Protein AF-A0A146LVW8-F1 (afdb_monomer_lite)

Sequence (208 aa):
MKGYNSLLGSHYDHYYLSYQAYNPTAPAKSVWKIPSTQTCTNLGLGVGDVATFNPMKEFVHNYDHHINQAWDNFVKKHKREYNEQSEHALRKYIFKQNHRFIHSHNRADHGYKLALNHLADRTDGELKALRGRKITKGSNGGSPFPYKEEEIQTATQTLPIDFDWRLYGAVNPVKDQSICGSCWSFGTTGTIEGAYFVKTGKLISLSE

InterPro domains:
  IPR000169 Cysteine peptidase, cysteine active site [PS00139] (177-188)
  IPR000668 Peptidase C1A, papain C-terminal [PF00112] (159-208)
  IPR013128 Peptidase C1A [PTHR12411] (63-208)
  IPR013201 Cathepsin propeptide inhibitor domain (I29) [PF08246] (71-127)
  IPR013201 Cathepsin propeptide inhibitor domain (I29) [SM00848] (71-127)
  IPR038765 Papain-like cysteine peptidase superfamily [SSF54001] (65-208)

Radius of gyration: 25.8 Å; chains: 1; bounding box: 73×41×63 Å

Structure (mmCIF, N/CA/C/O backbone):
data_AF-A0A146LVW8-F1
#
_entry.id   AF-A0A146LVW8-F1
#
loop_
_atom_site.group_PDB
_atom_site.id
_atom_site.type_symbol
_atom_site.label_atom_id
_atom_site.label_alt_id
_atom_site.label_comp_id
_atom_site.label_asym_id
_atom_site.label_entity_id
_atom_site.label_seq_id
_atom_site.pdbx_PDB_ins_code
_atom_site.Cartn_x
_atom_site.Cartn_y
_atom_site.Cartn_z
_atom_site.occupancy
_atom_site.B_iso_or_equiv
_atom_site.auth_seq_id
_atom_site.auth_comp_id
_atom_site.auth_asym_id
_atom_site.auth_atom_id
_atom_site.pdbx_PDB_model_num
ATOM 1 N N . MET A 1 1 ? -10.526 14.933 21.731 1.00 44.12 1 MET A N 1
ATOM 2 C CA . MET A 1 1 ? -10.665 13.780 20.808 1.00 44.12 1 MET A CA 1
ATOM 3 C C . MET A 1 1 ? -9.968 14.120 19.498 1.00 44.12 1 MET A C 1
ATOM 5 O O . MET A 1 1 ? -10.189 15.215 19.000 1.00 44.12 1 MET A O 1
ATOM 9 N N . LYS A 1 2 ? -9.133 13.224 18.950 1.00 39.75 2 LYS A N 1
ATOM 10 C CA . LYS A 1 2 ? -8.650 13.345 17.564 1.00 39.75 2 LYS A CA 1
ATOM 11 C C . LYS A 1 2 ? -9.668 12.650 16.667 1.00 39.75 2 LYS A C 1
ATOM 13 O O . LYS A 1 2 ? -9.849 11.441 16.788 1.00 39.75 2 LYS A O 1
ATOM 18 N N . GLY A 1 3 ? -10.379 13.414 15.851 1.00 49.34 3 GLY A N 1
ATOM 19 C CA . GLY A 1 3 ? -11.424 12.904 14.969 1.00 49.34 3 GLY A CA 1
ATOM 20 C C . GLY A 1 3 ? -11.370 13.641 13.643 1.00 49.34 3 GLY A C 1
ATOM 21 O O . GLY A 1 3 ? -11.031 14.817 13.606 1.00 49.34 3 GLY A O 1
ATOM 22 N N . TYR A 1 4 ? -11.658 12.937 12.555 1.00 46.12 4 TYR A N 1
ATOM 23 C CA . TYR A 1 4 ? -11.727 13.554 11.237 1.00 46.12 4 TYR A CA 1
ATOM 24 C C . TYR A 1 4 ? -13.092 14.227 11.073 1.00 46.12 4 TYR A C 1
ATOM 26 O O . TYR A 1 4 ? -14.128 13.577 11.245 1.00 46.12 4 TYR A O 1
ATOM 34 N N . ASN A 1 5 ? -13.092 15.522 10.766 1.00 45.47 5 ASN A N 1
ATOM 35 C CA . ASN A 1 5 ? -14.304 16.305 10.579 1.00 45.47 5 ASN A CA 1
ATOM 36 C C . ASN A 1 5 ? -14.964 15.963 9.241 1.00 45.47 5 ASN A C 1
ATOM 38 O O . ASN A 1 5 ? -14.566 16.459 8.189 1.00 45.47 5 ASN A O 1
ATOM 42 N N . SER A 1 6 ? -15.984 15.109 9.263 1.00 45.00 6 SER A N 1
ATOM 43 C CA . SER A 1 6 ? -16.690 14.720 8.040 1.00 45.00 6 SER A CA 1
ATOM 44 C C . SER A 1 6 ? -17.737 15.732 7.566 1.00 45.00 6 SER A C 1
ATOM 46 O O . SER A 1 6 ? -18.359 15.478 6.542 1.00 45.00 6 SER A O 1
ATOM 48 N N . LEU A 1 7 ? -17.976 16.829 8.300 1.00 40.47 7 LEU A N 1
ATOM 49 C CA . LEU A 1 7 ? -18.971 17.845 7.931 1.00 40.47 7 LEU A CA 1
ATOM 50 C C . LEU A 1 7 ? -18.359 18.983 7.098 1.00 40.47 7 LEU A C 1
ATOM 52 O O . LEU A 1 7 ? -19.037 19.539 6.243 1.00 40.47 7 LEU A O 1
ATOM 56 N N . LEU A 1 8 ? -17.089 19.326 7.349 1.00 41.88 8 LEU A N 1
ATOM 57 C CA . LEU A 1 8 ? -16.407 20.471 6.723 1.00 41.88 8 LEU A CA 1
ATOM 58 C C . LEU A 1 8 ? -15.254 20.083 5.783 1.00 41.88 8 LEU A C 1
ATOM 60 O O . LEU A 1 8 ? -14.661 20.954 5.158 1.00 41.88 8 LEU A O 1
ATOM 64 N N . GLY A 1 9 ? -14.946 18.790 5.650 1.00 42.38 9 GLY A N 1
ATOM 65 C CA . GLY A 1 9 ? -14.116 18.279 4.557 1.00 42.38 9 GLY A CA 1
ATOM 66 C C . GLY A 1 9 ? -12.640 18.694 4.543 1.00 42.38 9 GLY A C 1
ATOM 67 O O . GLY A 1 9 ? -11.978 18.438 3.541 1.00 42.38 9 GLY A O 1
ATOM 68 N N . SER A 1 10 ? -12.068 19.278 5.604 1.00 37.59 10 SER A N 1
ATOM 69 C CA . SER A 1 10 ? -10.610 19.428 5.667 1.00 37.59 10 SER A CA 1
ATOM 70 C C . SER A 1 10 ? -10.034 19.393 7.092 1.00 37.59 10 SER A C 1
ATOM 72 O O . SER A 1 10 ? -10.472 20.107 7.984 1.00 37.59 10 SER A O 1
ATOM 74 N N . HIS A 1 11 ? -9.001 18.549 7.241 1.00 41.56 11 HIS A N 1
ATOM 75 C CA . HIS A 1 11 ? -8.048 18.396 8.357 1.00 41.56 11 HIS A CA 1
ATOM 76 C C . HIS A 1 11 ? -8.401 17.494 9.563 1.00 41.56 11 HIS A C 1
ATOM 78 O O . HIS A 1 11 ? -9.549 17.207 9.901 1.00 41.56 11 HIS A O 1
ATOM 84 N N . TYR A 1 12 ? -7.325 16.973 10.183 1.00 46.09 12 TYR A N 1
ATOM 85 C CA . TYR A 1 12 ? -7.359 16.301 11.482 1.00 46.09 12 TYR A CA 1
ATOM 86 C C . TYR A 1 12 ? -7.600 17.355 12.561 1.00 46.09 12 TYR A C 1
ATOM 88 O O . TYR A 1 12 ? -6.660 18.002 13.024 1.00 46.09 12 TYR A O 1
ATOM 96 N N . ASP A 1 13 ? -8.850 17.496 12.979 1.00 49.91 13 ASP A N 1
ATOM 97 C CA . ASP A 1 13 ? -9.210 18.427 14.035 1.00 49.91 13 ASP A CA 1
ATOM 98 C C . ASP A 1 13 ? -8.904 17.814 15.408 1.00 49.91 13 ASP A C 1
ATOM 100 O O . ASP A 1 13 ? -9.262 16.671 15.735 1.00 49.91 13 ASP A O 1
ATOM 104 N N . HIS A 1 14 ? -8.209 18.586 16.242 1.00 46.12 14 HIS A N 1
ATOM 105 C CA . HIS A 1 14 ? -8.055 18.267 17.652 1.00 46.12 14 HIS A CA 1
ATOM 106 C C . HIS A 1 14 ? -9.191 18.940 18.421 1.00 46.12 14 HIS A C 1
ATOM 108 O O . HIS A 1 14 ? -9.136 20.126 18.733 1.00 46.12 14 HIS A O 1
ATOM 114 N N . TYR A 1 15 ? -10.236 18.177 18.739 1.00 53.12 15 TYR A N 1
ATOM 115 C CA . TYR A 1 15 ? -11.353 18.705 19.513 1.00 53.12 15 TYR A CA 1
ATOM 116 C C . TYR A 1 15 ? -11.017 18.718 20.999 1.00 53.12 15 TYR A C 1
ATOM 118 O O . TYR A 1 15 ? -10.846 17.656 21.615 1.00 53.12 15 TYR A O 1
ATOM 126 N N . TYR A 1 16 ? -11.000 19.913 21.577 1.00 59.75 16 TYR A N 1
ATOM 127 C CA . TYR A 1 16 ? -11.088 20.124 23.015 1.00 59.75 16 TYR A CA 1
ATOM 128 C C . TYR A 1 16 ? -12.541 20.467 23.344 1.00 59.75 16 TYR A C 1
ATOM 130 O O . TYR A 1 16 ? -12.990 21.589 23.140 1.00 59.75 16 TYR A O 1
ATOM 138 N N . LEU A 1 17 ? -13.297 19.472 23.809 1.00 58.09 17 LEU A N 1
ATOM 139 C CA . LEU A 1 17 ? -14.640 19.695 24.338 1.00 58.09 17 LEU A CA 1
ATOM 140 C C . LEU A 1 17 ? -14.493 20.119 25.797 1.00 58.09 17 LEU A C 1
ATOM 142 O O . LEU A 1 17 ? -14.304 19.281 26.676 1.00 58.09 17 LEU A O 1
ATOM 146 N N . SER A 1 18 ? -14.524 21.428 26.027 1.00 58.72 18 SER A N 1
ATOM 147 C CA . SER A 1 18 ? -14.618 21.996 27.367 1.00 58.72 18 SER A CA 1
ATOM 148 C C . SER A 1 18 ? -16.081 22.305 27.655 1.00 58.72 18 SER A C 1
ATOM 150 O O . SER A 1 18 ? -16.666 23.205 27.050 1.00 58.72 18 SER A O 1
ATOM 152 N N . TYR A 1 19 ? -16.694 21.529 28.544 1.00 72.06 19 TYR A N 1
ATOM 153 C CA . TYR A 1 19 ? -18.050 21.800 29.008 1.00 72.06 19 TYR A CA 1
ATOM 154 C C . TYR A 1 19 ? -17.978 22.889 30.076 1.00 72.06 19 TYR A C 1
ATOM 156 O O . TYR A 1 19 ? -17.547 22.636 31.196 1.00 72.06 19 TYR A O 1
ATOM 164 N N . GLN A 1 20 ? -18.372 24.110 29.716 1.00 74.88 20 GLN A N 1
ATOM 165 C CA . GLN A 1 20 ? -18.344 25.250 30.638 1.00 74.88 20 GLN A CA 1
ATOM 166 C C . GLN A 1 20 ? -19.462 25.183 31.687 1.00 74.88 20 GLN A C 1
ATOM 168 O O . GLN A 1 20 ? -19.274 25.620 32.817 1.00 74.88 20 GLN A O 1
ATOM 173 N N . ALA A 1 21 ? -20.617 24.627 31.322 1.00 75.62 21 ALA A N 1
ATOM 174 C CA . ALA A 1 21 ? -21.750 24.435 32.214 1.00 75.62 21 ALA A CA 1
ATOM 175 C C . ALA A 1 21 ? -22.650 23.308 31.696 1.00 75.62 21 ALA A C 1
ATOM 177 O O . ALA A 1 21 ? -22.748 23.071 30.491 1.00 75.62 21 ALA A O 1
ATOM 178 N N . TYR A 1 22 ? -23.324 22.627 32.616 1.00 78.62 22 TYR A N 1
ATOM 179 C CA . TYR A 1 22 ? -24.326 21.608 32.328 1.00 78.62 22 TYR A CA 1
ATOM 180 C C . TYR A 1 22 ?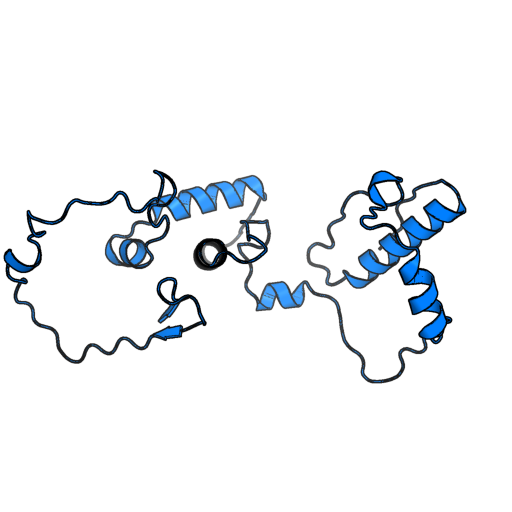 -25.654 22.035 32.951 1.00 78.62 22 TYR A C 1
ATOM 182 O O . TYR A 1 22 ? -25.688 22.448 34.110 1.00 78.62 22 TYR A O 1
ATOM 190 N N . ASN A 1 23 ? -26.744 21.929 32.188 1.00 81.75 23 ASN A N 1
ATOM 191 C CA . ASN A 1 23 ? -28.094 22.150 32.691 1.00 81.75 23 ASN A CA 1
ATOM 192 C C . ASN A 1 23 ? -28.862 20.816 32.651 1.00 81.75 23 ASN A C 1
ATOM 194 O O . ASN A 1 23 ? -29.063 20.282 31.561 1.00 81.75 23 ASN A O 1
ATOM 198 N N . PRO A 1 24 ? -29.312 20.281 33.801 1.00 82.62 24 PRO A N 1
ATOM 199 C CA . PRO A 1 24 ? -30.075 19.034 33.857 1.00 82.62 24 PRO A CA 1
ATOM 200 C C . PRO A 1 24 ? -31.513 19.168 33.336 1.00 82.62 24 PRO A C 1
ATOM 202 O O . PRO A 1 24 ? -32.224 18.169 33.236 1.00 82.62 24 PRO A O 1
ATOM 205 N N . THR A 1 25 ? -31.973 20.384 33.035 1.00 89.69 25 THR A N 1
ATOM 206 C CA . THR A 1 25 ? -33.344 20.622 32.580 1.00 89.69 25 THR A CA 1
ATOM 207 C C . THR A 1 25 ? -33.540 20.040 31.186 1.00 89.69 25 THR A C 1
ATOM 209 O O . THR A 1 25 ? -32.845 20.411 30.239 1.00 89.69 25 THR A O 1
ATOM 212 N N . ALA A 1 26 ? -34.517 19.143 31.053 1.00 82.81 26 ALA A N 1
ATOM 213 C CA . ALA A 1 26 ? -34.873 18.567 29.766 1.00 82.81 26 ALA A CA 1
ATOM 214 C C . ALA A 1 26 ? -35.265 19.683 28.770 1.00 82.81 26 ALA A C 1
ATOM 216 O O . ALA A 1 26 ? -36.065 20.555 29.127 1.00 82.81 26 ALA A O 1
ATOM 217 N N . PRO A 1 27 ? -34.751 19.669 27.525 1.00 84.31 27 PRO A N 1
ATOM 218 C CA . PRO A 1 27 ? -35.142 20.641 26.512 1.00 84.31 27 PRO A CA 1
ATOM 219 C C . PRO A 1 27 ? -36.658 20.639 26.299 1.00 84.31 27 PRO A C 1
ATOM 221 O O . PRO A 1 27 ? -37.303 19.587 26.337 1.00 84.31 27 PRO A O 1
ATOM 224 N N . ALA A 1 28 ? -37.232 21.813 26.034 1.00 87.19 28 ALA A N 1
ATOM 225 C CA . ALA A 1 28 ? -38.657 21.929 25.750 1.00 87.19 28 ALA A CA 1
ATOM 226 C C . ALA A 1 28 ? -39.049 21.038 24.558 1.00 87.19 28 ALA A C 1
ATOM 228 O O . ALA A 1 28 ? -38.356 20.993 23.542 1.00 87.19 28 ALA A O 1
ATOM 229 N N . LYS A 1 29 ? -40.204 20.361 24.645 1.00 85.81 29 LYS A N 1
ATOM 230 C CA . LYS A 1 29 ? -40.692 19.444 23.593 1.00 85.81 29 LYS A CA 1
ATOM 231 C C . LYS A 1 29 ? -40.819 20.106 22.212 1.00 85.81 29 LYS A C 1
ATOM 233 O O . LYS A 1 29 ? -40.800 19.411 21.204 1.00 85.81 29 LYS A O 1
ATOM 238 N N . SER A 1 30 ? -40.959 21.431 22.161 1.00 84.00 30 SER A N 1
ATOM 239 C CA . SER A 1 30 ? -41.005 22.222 20.927 1.00 84.00 30 SER A CA 1
ATOM 240 C C . SER A 1 30 ? -39.697 22.209 20.137 1.00 84.00 30 SER A C 1
ATOM 242 O O . SER A 1 30 ? -39.760 22.304 18.918 1.00 84.00 30 SER A O 1
ATOM 244 N N . VAL A 1 31 ? -38.543 22.040 20.791 1.00 82.19 31 VAL A N 1
ATOM 245 C CA . VAL A 1 31 ? -37.222 21.965 20.134 1.00 82.19 31 VAL A CA 1
ATOM 246 C C . VAL A 1 31 ? -37.150 20.787 19.161 1.00 82.19 31 VAL A C 1
ATOM 248 O O . VAL A 1 31 ? -36.479 20.857 18.139 1.00 82.19 31 VAL A O 1
ATOM 251 N N . TRP A 1 32 ? -37.888 19.716 19.456 1.00 77.31 32 TRP A N 1
ATOM 252 C CA . TRP A 1 32 ? -37.924 18.495 18.654 1.00 77.31 32 TRP A CA 1
ATOM 253 C C . TRP A 1 32 ? -39.049 18.483 17.609 1.00 77.31 32 TRP A C 1
ATOM 255 O O . TRP A 1 32 ? -39.216 17.489 16.905 1.00 77.31 32 TRP A O 1
ATOM 265 N N . LYS A 1 33 ? -39.856 19.551 17.509 1.00 81.44 33 LYS A N 1
ATOM 266 C CA . LYS A 1 33 ? -40.933 19.635 16.515 1.00 81.44 33 LYS A CA 1
ATOM 267 C C . LYS A 1 33 ? -40.357 20.041 15.163 1.00 81.44 33 LYS A C 1
ATOM 269 O O . LYS A 1 33 ? -39.895 21.163 14.989 1.00 81.44 33 LYS A O 1
ATOM 274 N N . ILE A 1 34 ? -40.445 19.133 14.199 1.00 72.94 34 ILE A N 1
ATOM 275 C CA . ILE A 1 34 ? -40.110 19.418 12.803 1.00 72.94 34 ILE A CA 1
ATOM 276 C C . ILE A 1 34 ? -41.219 20.320 12.220 1.00 72.94 34 ILE A C 1
ATOM 278 O O . ILE A 1 34 ? -42.399 20.007 12.411 1.00 72.94 34 ILE A O 1
ATOM 282 N N . PRO A 1 35 ? -40.892 21.440 11.545 1.00 79.50 35 PRO A N 1
ATOM 283 C CA . PRO A 1 35 ? -41.891 22.313 10.932 1.00 79.50 35 PRO A CA 1
ATOM 284 C C . PRO A 1 35 ? -42.722 21.563 9.883 1.00 79.50 35 PRO A C 1
ATOM 286 O O . PRO A 1 35 ? -42.174 20.973 8.956 1.00 79.50 35 PRO A O 1
ATOM 289 N N . SER A 1 36 ? -44.050 21.619 9.994 1.00 72.19 36 SER A N 1
ATOM 290 C CA . SER A 1 36 ? -44.987 20.905 9.110 1.00 72.19 36 SER A CA 1
ATOM 291 C C . SER A 1 36 ? -45.014 21.415 7.664 1.00 72.19 36 SER A C 1
ATOM 293 O O . SER A 1 36 ? -45.600 20.772 6.799 1.00 72.19 36 SER A O 1
ATOM 295 N N . THR A 1 37 ? -44.394 22.564 7.392 1.00 77.12 37 THR A N 1
ATOM 296 C CA . THR A 1 37 ? -44.292 23.178 6.060 1.00 77.12 37 THR A CA 1
ATOM 297 C C . THR A 1 37 ? -43.048 22.747 5.285 1.00 77.12 37 THR A C 1
ATOM 299 O O . THR A 1 37 ? -42.888 23.138 4.131 1.00 77.12 37 THR A O 1
ATOM 302 N N . GLN A 1 38 ? -42.158 21.955 5.889 1.00 69.38 38 GLN A N 1
ATOM 303 C CA . GLN A 1 38 ? -40.977 21.440 5.205 1.00 69.38 38 GLN A CA 1
ATOM 304 C C . GLN A 1 38 ? -41.290 20.083 4.575 1.00 69.38 38 GLN A C 1
ATOM 306 O O . GLN A 1 38 ? -41.545 19.099 5.263 1.00 69.38 38 GLN A O 1
ATOM 311 N N . THR A 1 39 ? -41.244 20.012 3.247 1.00 65.06 39 THR A N 1
ATOM 312 C CA . THR A 1 39 ? -41.180 18.735 2.535 1.00 65.06 39 THR A CA 1
ATOM 313 C C . THR A 1 39 ? -39.819 18.110 2.799 1.00 65.06 39 THR A C 1
ATOM 315 O O . THR A 1 39 ? -38.802 18.664 2.381 1.00 65.06 39 THR A O 1
ATOM 318 N N . CYS A 1 40 ? -39.788 16.969 3.489 1.00 62.38 40 CYS A N 1
ATOM 319 C CA . CYS A 1 40 ? -38.579 16.165 3.612 1.00 62.38 40 CYS A CA 1
ATOM 320 C C . CYS A 1 40 ? -38.115 15.775 2.205 1.00 62.38 40 CYS A C 1
ATOM 322 O O . CYS A 1 40 ? -38.700 14.899 1.569 1.00 62.38 40 CYS A O 1
ATOM 324 N N . THR A 1 41 ? -37.084 16.440 1.697 1.00 57.03 41 THR A N 1
ATOM 325 C CA . THR A 1 41 ? -36.395 15.973 0.504 1.00 57.03 41 THR A CA 1
ATOM 326 C C . THR A 1 41 ? -35.572 14.765 0.911 1.00 57.03 41 THR A C 1
ATOM 328 O O . THR A 1 41 ? -34.864 14.771 1.919 1.00 57.03 41 THR A O 1
ATOM 331 N N . ASN A 1 42 ? -35.708 13.685 0.148 1.00 51.91 42 ASN A N 1
ATOM 332 C CA . ASN A 1 42 ? -34.805 12.560 0.288 1.00 51.91 42 ASN A CA 1
ATOM 333 C C . ASN A 1 42 ? -33.395 13.121 0.065 1.00 51.91 42 ASN A C 1
ATOM 335 O O . ASN A 1 42 ? -33.167 13.768 -0.957 1.00 51.91 42 ASN A O 1
ATOM 339 N N . LEU A 1 43 ? -32.470 12.930 1.007 1.00 50.53 43 LEU A N 1
ATOM 340 C CA . LEU A 1 43 ? -31.124 13.526 0.976 1.00 50.53 43 LEU A CA 1
ATOM 341 C C . LEU A 1 43 ? -30.264 13.042 -0.215 1.00 50.53 43 LEU A C 1
ATOM 343 O O . LEU A 1 43 ? -29.065 13.278 -0.239 1.00 50.53 43 LEU A O 1
ATOM 347 N N . GLY A 1 44 ? -30.845 12.326 -1.185 1.00 42.38 44 GLY A N 1
ATOM 348 C CA . GLY A 1 44 ? -30.136 11.650 -2.272 1.00 42.38 44 GLY A CA 1
ATOM 349 C C . GLY A 1 44 ? -29.272 10.486 -1.788 1.00 42.38 44 GLY A C 1
ATOM 350 O O . GLY A 1 44 ? -28.630 9.827 -2.594 1.00 42.38 44 GLY A O 1
ATOM 351 N N . LEU A 1 45 ? -29.278 10.228 -0.482 1.00 45.75 45 LEU A N 1
ATOM 352 C CA . LEU A 1 45 ? -28.516 9.189 0.175 1.00 45.75 45 LEU A CA 1
ATOM 353 C C . LEU A 1 45 ? -29.365 7.914 0.126 1.00 45.75 45 LEU A C 1
ATOM 355 O O . LEU A 1 45 ? -30.411 7.826 0.772 1.00 45.75 45 LEU A O 1
ATOM 359 N N . GLY A 1 46 ? -28.955 6.947 -0.696 1.00 42.28 46 GLY A N 1
ATOM 360 C CA . GLY A 1 46 ? -29.607 5.646 -0.791 1.00 42.28 46 GLY A CA 1
ATOM 361 C C . GLY A 1 46 ? -29.623 4.924 0.560 1.00 42.28 46 GLY A C 1
ATOM 362 O O . GLY A 1 46 ? -28.985 5.331 1.527 1.00 42.28 46 GLY A O 1
ATOM 363 N N . VAL A 1 47 ? -30.306 3.782 0.639 1.00 46.16 47 VAL A N 1
ATOM 364 C CA . VAL A 1 47 ? -30.379 2.953 1.865 1.00 46.16 47 VAL A CA 1
ATOM 365 C C . VAL A 1 47 ? -28.983 2.490 2.363 1.00 46.16 47 VAL A C 1
ATOM 367 O O . VAL A 1 47 ? -28.859 1.995 3.480 1.00 46.16 47 VAL A O 1
ATOM 370 N N . GLY A 1 48 ? -27.913 2.709 1.583 1.00 46.34 48 GLY A N 1
ATOM 371 C CA . GLY A 1 48 ? -26.507 2.508 1.965 1.00 46.34 48 GLY A CA 1
ATOM 372 C C . GLY A 1 48 ? -25.714 3.766 2.366 1.00 46.34 48 GLY A C 1
ATOM 373 O O . GLY A 1 48 ? -24.574 3.628 2.798 1.00 46.34 48 GLY A O 1
ATOM 374 N N . ASP A 1 49 ? -26.298 4.961 2.258 1.00 44.16 49 ASP A N 1
ATOM 375 C CA . ASP A 1 49 ? -25.639 6.259 2.484 1.00 44.16 49 ASP A CA 1
ATOM 376 C C . ASP A 1 49 ? -26.049 6.926 3.810 1.00 44.16 49 ASP A C 1
ATOM 378 O O . ASP A 1 49 ? -25.582 8.015 4.158 1.00 44.16 49 ASP A O 1
ATOM 382 N N . VAL A 1 50 ? -26.907 6.261 4.594 1.00 50.00 50 VAL A N 1
ATOM 383 C CA . VAL A 1 50 ? -27.051 6.555 6.026 1.00 50.00 50 VAL A CA 1
ATOM 384 C C . VAL A 1 50 ? -25.645 6.567 6.601 1.00 50.00 50 VAL A C 1
ATOM 386 O O . VAL A 1 50 ? -24.896 5.645 6.303 1.00 50.00 50 VAL A O 1
ATOM 389 N N . ALA A 1 51 ? -25.280 7.576 7.398 1.00 52.34 51 ALA A N 1
ATOM 390 C CA . ALA A 1 51 ? -23.995 7.625 8.089 1.00 52.34 51 ALA A CA 1
ATOM 391 C C . ALA A 1 51 ? -23.727 6.276 8.784 1.00 52.34 51 ALA A C 1
ATOM 393 O O . ALA A 1 51 ? -24.163 6.036 9.910 1.00 52.34 51 ALA A O 1
ATOM 394 N N . THR A 1 52 ? -23.033 5.374 8.085 1.00 56.75 52 THR A N 1
ATOM 395 C CA . THR A 1 52 ? -22.788 3.982 8.493 1.00 56.75 52 THR A CA 1
ATOM 396 C C . THR A 1 52 ? -21.898 3.940 9.726 1.00 56.75 52 THR A C 1
ATOM 398 O O . THR A 1 52 ? -21.818 2.925 10.411 1.00 56.75 52 THR A O 1
ATOM 401 N N . PHE A 1 53 ? -21.290 5.088 10.029 1.00 62.84 53 PHE A N 1
ATOM 402 C CA . PHE A 1 53 ? -20.499 5.381 11.198 1.00 62.84 53 PHE A CA 1
ATOM 403 C C . PHE A 1 53 ? -21.060 6.582 11.944 1.00 62.84 53 PHE A C 1
ATOM 405 O O . PHE A 1 53 ? -21.004 7.713 11.460 1.00 62.84 53 PHE A O 1
ATOM 412 N N . ASN A 1 54 ? -21.525 6.337 13.167 1.00 72.19 54 ASN A N 1
ATOM 413 C CA . ASN A 1 54 ? -21.793 7.377 14.149 1.00 72.19 54 ASN A CA 1
ATOM 414 C C . ASN A 1 54 ? -20.921 7.097 15.383 1.00 72.19 54 ASN A C 1
ATOM 416 O O . ASN A 1 54 ? -21.359 6.382 16.293 1.00 72.19 54 ASN A O 1
ATOM 420 N N . PRO A 1 55 ? -19.707 7.681 15.445 1.00 74.75 55 PRO A N 1
ATOM 421 C CA . PRO A 1 55 ? -18.781 7.469 16.554 1.00 74.75 55 PRO A CA 1
ATOM 422 C C . PRO A 1 55 ? -19.372 7.829 17.918 1.00 74.75 55 PRO A C 1
ATOM 424 O O . PRO A 1 55 ? -18.944 7.280 18.933 1.00 74.75 55 PRO A O 1
ATOM 427 N N . MET A 1 56 ? -20.354 8.735 17.950 1.00 71.94 56 MET A N 1
ATOM 428 C CA . MET A 1 56 ? -21.013 9.141 19.184 1.00 71.94 56 MET A CA 1
ATOM 429 C C . MET A 1 56 ? -22.097 8.166 19.626 1.00 71.94 56 MET A C 1
ATOM 431 O O . MET A 1 56 ? -22.191 7.859 20.810 1.00 71.94 56 MET A O 1
ATOM 435 N N . LYS A 1 57 ? -22.828 7.564 18.684 1.00 74.94 57 LYS A N 1
ATOM 436 C CA . LYS A 1 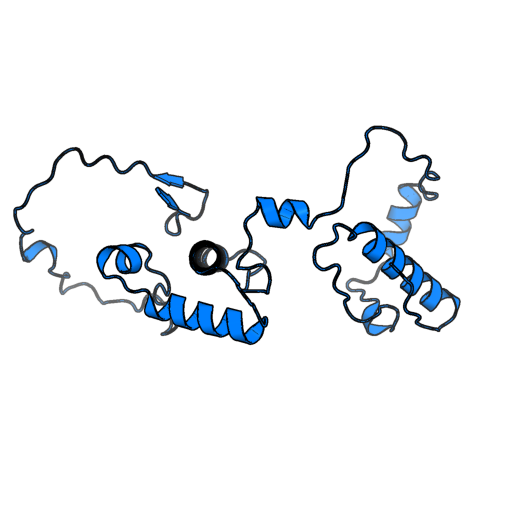57 ? -23.713 6.431 18.982 1.00 74.94 57 LYS A CA 1
ATOM 437 C C . LYS A 1 57 ? -22.923 5.213 19.468 1.00 74.94 57 LYS A C 1
ATOM 439 O O . LYS A 1 57 ? -23.355 4.550 20.404 1.00 74.94 57 LYS A O 1
ATOM 444 N N . GLU A 1 58 ? -21.763 4.945 18.873 1.00 78.69 58 GLU A N 1
ATOM 445 C CA . GLU A 1 58 ? -20.839 3.904 19.345 1.00 78.69 58 GLU A CA 1
ATOM 446 C C . GLU A 1 58 ? -20.398 4.157 20.791 1.00 78.69 58 GLU A C 1
ATOM 448 O O . GLU A 1 58 ? -20.440 3.246 21.607 1.00 78.69 58 GLU A O 1
ATOM 453 N N . PHE A 1 59 ? -20.019 5.395 21.126 1.00 76.00 59 PHE A N 1
ATOM 454 C CA . PHE A 1 59 ? -19.542 5.742 22.466 1.00 76.00 59 PHE A CA 1
ATOM 455 C C . PHE A 1 59 ? -20.654 5.748 23.528 1.00 76.00 59 PHE A C 1
ATOM 457 O O . PHE A 1 59 ? -20.474 5.175 24.596 1.00 76.00 59 PHE A O 1
ATOM 464 N N . VAL A 1 60 ? -21.803 6.375 23.248 1.00 78.62 60 VAL A N 1
ATOM 465 C CA . VAL A 1 60 ? -22.886 6.575 24.234 1.00 78.62 60 VAL A CA 1
ATOM 466 C C . VAL A 1 60 ? -23.760 5.337 24.391 1.00 78.62 60 VAL A C 1
ATOM 468 O O . VAL A 1 60 ? -24.143 4.986 25.502 1.00 78.62 60 VAL A O 1
ATOM 471 N N . HIS A 1 61 ? -24.091 4.676 23.282 1.00 77.19 61 HIS A N 1
ATOM 472 C CA . HIS A 1 61 ? -25.027 3.550 23.272 1.00 77.19 61 HIS A CA 1
ATOM 473 C C . HIS A 1 61 ? -24.330 2.193 23.157 1.00 77.19 61 HIS A C 1
ATOM 475 O O . HIS A 1 61 ? -25.008 1.184 22.974 1.00 77.19 61 HIS A O 1
ATOM 481 N N . ASN A 1 62 ? -22.994 2.164 23.225 1.00 77.12 62 ASN A N 1
ATOM 482 C CA . ASN A 1 62 ? -22.187 0.958 23.036 1.00 77.12 62 ASN A CA 1
ATOM 483 C C . ASN A 1 62 ? -22.538 0.214 21.726 1.00 77.12 62 ASN A C 1
ATOM 485 O O . ASN A 1 62 ? -22.607 -1.016 21.670 1.00 77.12 62 ASN A O 1
ATOM 489 N N . TYR A 1 63 ? -22.838 0.974 20.665 1.00 80.31 63 TYR A N 1
ATOM 490 C CA . TYR A 1 63 ? -23.331 0.449 19.387 1.00 80.31 63 TYR A CA 1
ATOM 491 C C . TYR A 1 63 ? -22.194 -0.109 18.512 1.00 80.31 63 TYR A C 1
ATOM 493 O O . TYR A 1 63 ? -21.914 0.385 17.422 1.00 80.31 63 TYR A O 1
ATOM 501 N N . ASP A 1 64 ? -21.546 -1.171 18.982 1.00 83.44 64 ASP A N 1
ATOM 502 C CA . ASP A 1 64 ? -20.327 -1.719 18.374 1.00 83.44 64 ASP A CA 1
ATOM 503 C C . ASP A 1 64 ? -20.566 -2.959 17.494 1.00 83.44 64 ASP A C 1
ATOM 505 O O . ASP A 1 64 ? -19.620 -3.520 16.947 1.00 83.44 64 ASP A O 1
ATOM 509 N N . HIS A 1 65 ? -21.822 -3.378 17.289 1.00 86.50 65 HIS A N 1
ATOM 510 C CA . HIS A 1 65 ? -22.158 -4.591 16.524 1.00 86.50 65 HIS A CA 1
ATOM 511 C C . HIS A 1 65 ? -21.535 -4.612 15.117 1.00 86.50 65 HIS A C 1
ATOM 513 O O . HIS A 1 65 ? -20.923 -5.597 14.717 1.00 86.50 65 HIS A O 1
ATOM 519 N N . HIS A 1 66 ? -21.643 -3.507 14.379 1.00 84.38 66 HIS A N 1
ATOM 520 C CA . HIS A 1 66 ? -21.092 -3.394 13.028 1.00 84.38 66 HIS A CA 1
ATOM 521 C C . HIS A 1 66 ? -19.550 -3.443 13.005 1.00 84.38 66 HIS A C 1
ATOM 523 O O . HIS A 1 66 ? -18.970 -4.014 12.084 1.00 84.38 66 HIS A O 1
ATOM 529 N N . ILE A 1 67 ? -18.879 -2.907 14.035 1.00 90.06 67 ILE A N 1
ATOM 530 C CA . ILE A 1 67 ? -17.424 -3.037 14.208 1.00 90.06 67 ILE A CA 1
ATOM 531 C C . ILE A 1 67 ? -17.045 -4.473 14.548 1.00 90.06 67 ILE A C 1
ATOM 533 O O . ILE A 1 67 ? -16.085 -4.983 13.982 1.00 90.06 67 ILE A O 1
ATOM 537 N N . ASN A 1 68 ? -17.789 -5.128 15.441 1.00 92.44 68 ASN A N 1
ATOM 538 C CA . ASN A 1 68 ? -17.545 -6.519 15.816 1.00 92.44 68 ASN A CA 1
ATOM 539 C C . ASN A 1 68 ? -17.669 -7.436 14.598 1.00 92.44 68 ASN A C 1
ATOM 541 O O . ASN A 1 68 ? -16.744 -8.179 14.302 1.00 92.44 68 ASN A O 1
ATOM 545 N N . GLN A 1 69 ? -18.737 -7.286 13.815 1.00 92.75 69 GLN A N 1
ATOM 546 C CA . GLN A 1 69 ? -18.923 -8.044 12.582 1.00 92.75 69 GLN A CA 1
ATOM 547 C C . GLN A 1 69 ? -17.800 -7.785 11.561 1.00 92.75 69 GLN A C 1
ATOM 549 O O . GLN A 1 69 ? -17.291 -8.720 10.944 1.00 92.75 69 GLN A O 1
ATOM 554 N N . ALA A 1 70 ? -17.392 -6.524 11.373 1.00 92.94 70 ALA A N 1
ATOM 555 C CA . ALA A 1 70 ? -16.286 -6.181 10.479 1.00 92.94 70 ALA A CA 1
ATOM 556 C C . ALA A 1 70 ? -14.945 -6.758 10.967 1.00 92.94 70 ALA A C 1
ATOM 558 O O . ALA A 1 70 ? -14.154 -7.232 10.152 1.00 92.94 70 ALA A O 1
ATOM 559 N N . TRP A 1 71 ? -14.711 -6.750 12.280 1.00 95.56 71 TRP A N 1
ATOM 560 C CA . TRP A 1 71 ? -13.536 -7.334 12.922 1.00 95.56 71 TRP A CA 1
ATOM 561 C C . TRP A 1 71 ? -13.485 -8.849 12.730 1.00 95.56 71 TRP A C 1
ATOM 563 O O . TRP A 1 71 ? -12.475 -9.363 12.262 1.00 95.56 71 TRP A O 1
ATOM 573 N N . ASP A 1 72 ? -14.581 -9.556 12.996 1.00 95.50 72 ASP A N 1
ATOM 574 C CA . ASP A 1 72 ? -14.640 -11.014 12.861 1.00 95.50 72 ASP A CA 1
ATOM 575 C C . ASP A 1 72 ? -14.406 -11.438 11.403 1.00 95.50 72 ASP A C 1
ATOM 577 O O . ASP A 1 72 ? -13.639 -12.363 11.118 1.00 95.50 72 ASP A O 1
ATOM 581 N N . ASN A 1 73 ? -14.987 -10.696 10.454 1.00 95.69 73 ASN A N 1
ATOM 582 C CA . ASN A 1 73 ? -14.731 -10.881 9.027 1.00 95.69 73 ASN A CA 1
ATOM 583 C C . ASN A 1 73 ? -13.264 -10.624 8.665 1.00 95.69 73 ASN A C 1
ATOM 585 O O . ASN A 1 73 ? -12.689 -11.380 7.883 1.00 95.69 73 ASN A O 1
ATOM 589 N N . PHE A 1 74 ? -12.652 -9.575 9.218 1.00 97.00 74 PHE A N 1
ATOM 590 C CA . PHE A 1 74 ? -11.243 -9.248 9.004 1.00 97.00 74 PHE A CA 1
ATOM 591 C C . PHE A 1 74 ? -10.321 -10.352 9.537 1.00 97.00 74 PHE A C 1
ATOM 593 O O . PHE A 1 74 ? -9.473 -10.847 8.790 1.00 97.00 74 PHE A O 1
ATOM 600 N N . VAL A 1 75 ? -10.529 -10.788 10.783 1.00 96.81 75 VAL A N 1
ATOM 601 C CA . VAL A 1 75 ? -9.748 -11.847 11.435 1.00 96.81 75 VAL A CA 1
ATOM 602 C C . VAL A 1 75 ? -9.841 -13.145 10.640 1.00 96.81 75 VAL A C 1
ATOM 604 O O . VAL A 1 75 ? -8.815 -13.747 10.321 1.00 96.81 75 VAL A O 1
ATOM 607 N N . LYS A 1 76 ? -11.054 -13.529 10.224 1.00 96.31 76 LYS A N 1
ATOM 608 C CA . LYS A 1 76 ? -11.287 -14.729 9.413 1.00 96.31 76 LYS A CA 1
ATOM 609 C C . LYS A 1 76 ? -10.661 -14.626 8.021 1.00 96.31 76 LYS A C 1
ATOM 611 O O . LYS A 1 76 ? -10.000 -15.561 7.575 1.00 96.31 76 LYS A O 1
ATOM 616 N N . LYS A 1 77 ? -10.852 -13.501 7.325 1.00 96.44 77 LYS A N 1
ATOM 617 C CA . LYS A 1 77 ? -10.360 -13.290 5.952 1.00 96.44 77 LYS A CA 1
ATOM 618 C C . LYS A 1 77 ? -8.835 -13.273 5.881 1.00 96.44 77 LYS A C 1
ATOM 620 O O . LYS A 1 77 ? -8.267 -13.815 4.937 1.00 96.44 77 LYS A O 1
ATOM 625 N N . HIS A 1 78 ? -8.185 -12.651 6.860 1.00 95.31 78 HIS A N 1
ATOM 626 C CA . HIS A 1 78 ? -6.732 -12.478 6.890 1.00 95.31 78 HIS A CA 1
ATOM 627 C C . HIS A 1 78 ? -6.013 -13.475 7.802 1.00 95.31 78 HIS A C 1
ATOM 629 O O . HIS A 1 78 ? -4.809 -13.331 7.994 1.00 95.31 78 HIS A O 1
ATOM 635 N N . LYS A 1 79 ? -6.737 -14.474 8.331 1.00 95.31 79 LYS A N 1
ATOM 636 C CA . LYS A 1 79 ? -6.213 -15.523 9.220 1.00 95.31 79 LYS A CA 1
ATOM 637 C C . LYS A 1 79 ? -5.357 -14.929 10.344 1.00 95.31 79 LYS A C 1
ATOM 639 O O . LYS A 1 79 ? -4.205 -15.306 10.534 1.00 95.31 79 LYS A O 1
ATOM 644 N N . ARG A 1 80 ? -5.898 -13.910 11.018 1.00 94.56 80 ARG A N 1
ATOM 645 C CA . ARG A 1 80 ? -5.199 -13.222 12.107 1.00 94.56 80 ARG A CA 1
ATOM 646 C C . ARG A 1 80 ? -5.283 -14.049 13.382 1.00 94.56 80 ARG A C 1
ATOM 648 O O . ARG A 1 80 ? -6.368 -14.454 13.784 1.00 94.56 80 ARG A O 1
ATOM 655 N N . GLU A 1 81 ? -4.140 -14.232 14.026 1.00 93.94 81 GLU A N 1
ATOM 656 C CA . GLU A 1 81 ? -4.018 -14.893 15.320 1.00 93.94 81 GLU A CA 1
ATOM 657 C C . GLU A 1 81 ? -3.335 -13.922 16.286 1.00 93.94 81 GLU A C 1
ATOM 659 O O . GLU A 1 81 ? -2.325 -13.305 15.942 1.00 93.94 81 GLU A O 1
ATOM 664 N N . TYR A 1 82 ? -3.921 -13.753 17.471 1.00 94.44 82 TYR A N 1
ATOM 665 C CA . TYR A 1 82 ? -3.413 -12.882 18.529 1.00 94.44 82 TYR A CA 1
ATOM 666 C C . TYR A 1 82 ? -3.325 -13.712 19.808 1.00 94.44 82 TYR A C 1
ATOM 668 O O . TYR A 1 82 ? -4.341 -14.232 20.270 1.00 94.44 82 TYR A O 1
ATOM 676 N N . ASN A 1 83 ? -2.118 -13.865 20.350 1.00 89.25 83 ASN A N 1
ATOM 677 C CA . ASN A 1 83 ? -1.860 -14.803 21.449 1.00 89.25 83 ASN A CA 1
ATOM 678 C C . ASN A 1 83 ? -2.339 -14.266 22.801 1.00 89.25 83 ASN A C 1
ATOM 680 O O . ASN A 1 83 ? -2.754 -15.034 23.666 1.00 89.25 83 ASN A O 1
ATOM 684 N N . GLU A 1 84 ? -2.279 -12.948 22.989 1.00 95.25 84 GLU A N 1
ATOM 685 C CA . GLU A 1 84 ? -2.640 -12.298 24.243 1.00 95.25 84 GLU A CA 1
ATOM 686 C C . GLU A 1 84 ? -3.973 -11.551 24.118 1.00 95.25 84 GLU A C 1
ATOM 688 O O . GLU A 1 84 ? -4.235 -10.855 23.132 1.00 95.25 84 GLU A O 1
ATOM 693 N N . GLN A 1 85 ? -4.809 -11.637 25.157 1.00 92.88 85 GLN A N 1
ATOM 694 C CA . GLN A 1 85 ? -6.078 -10.903 25.229 1.00 92.88 85 GLN A CA 1
ATOM 695 C C . GLN A 1 85 ? -5.861 -9.383 25.092 1.00 92.88 85 GLN A C 1
ATOM 697 O O . GLN A 1 85 ? -6.677 -8.684 24.485 1.00 92.88 85 GLN A O 1
ATOM 702 N N . SER A 1 86 ? -4.756 -8.875 25.652 1.00 94.50 86 SER A N 1
ATOM 703 C CA . SER A 1 86 ? -4.373 -7.463 25.591 1.00 94.50 86 SER A CA 1
ATOM 704 C C . SER A 1 86 ? -4.025 -7.037 24.159 1.00 94.50 86 SER A C 1
ATOM 706 O O . SER A 1 86 ? -4.507 -6.002 23.694 1.00 94.50 86 SER A O 1
ATOM 708 N N . GLU A 1 87 ? -3.282 -7.868 23.420 1.00 94.81 87 GLU A N 1
ATOM 709 C CA . GLU A 1 87 ? -2.974 -7.641 22.011 1.00 94.81 87 GLU A CA 1
ATOM 710 C C . GLU A 1 87 ? -4.249 -7.668 21.168 1.00 94.81 87 GLU A C 1
ATOM 712 O O . GLU A 1 87 ? -4.486 -6.738 20.398 1.00 94.81 87 GLU A O 1
ATOM 717 N N . HIS A 1 88 ? -5.113 -8.669 21.348 1.00 94.62 88 HIS A N 1
ATOM 718 C CA . HIS A 1 88 ? -6.386 -8.739 20.630 1.00 94.62 88 HIS A CA 1
ATOM 719 C C . HIS A 1 88 ? -7.224 -7.463 20.843 1.00 94.62 88 HIS A C 1
ATOM 721 O O . HIS A 1 88 ? -7.746 -6.886 19.885 1.00 94.62 88 HIS A O 1
ATOM 727 N N . ALA A 1 89 ? -7.325 -6.980 22.087 1.00 94.62 89 ALA A N 1
ATOM 728 C CA . ALA A 1 89 ? -8.041 -5.746 22.407 1.00 94.62 89 ALA A CA 1
ATOM 729 C C . ALA A 1 89 ? -7.404 -4.511 21.743 1.00 94.62 89 ALA A C 1
ATOM 731 O O . ALA A 1 89 ? -8.117 -3.689 21.160 1.00 94.62 89 ALA A O 1
ATOM 732 N N . LEU A 1 90 ? -6.072 -4.401 21.773 1.00 95.81 90 LEU A N 1
ATOM 733 C CA . LEU A 1 90 ? -5.328 -3.318 21.128 1.00 95.81 90 LEU A CA 1
ATOM 734 C C . LEU A 1 90 ? -5.523 -3.320 19.605 1.00 95.81 90 LEU A C 1
ATOM 736 O O . LEU A 1 90 ? -5.829 -2.284 19.015 1.00 95.81 90 LEU A O 1
ATOM 740 N N . ARG A 1 91 ? -5.391 -4.482 18.963 1.00 97.19 91 ARG A N 1
ATOM 741 C CA . ARG A 1 91 ? -5.524 -4.658 17.508 1.00 97.19 91 ARG A CA 1
ATOM 742 C C . ARG A 1 91 ? -6.931 -4.331 17.036 1.00 97.19 91 ARG A C 1
ATOM 744 O O . ARG A 1 91 ? -7.096 -3.590 16.069 1.00 97.19 91 ARG A O 1
ATOM 751 N N . LYS A 1 92 ? -7.943 -4.782 17.779 1.00 95.38 92 LYS A N 1
ATOM 752 C CA . LYS A 1 92 ? -9.345 -4.440 17.525 1.00 95.38 92 LYS A CA 1
ATOM 753 C C . LYS A 1 92 ? -9.611 -2.943 17.684 1.00 95.38 92 LYS A C 1
ATOM 755 O O . LYS A 1 92 ? -10.340 -2.361 16.881 1.00 95.38 92 LYS A O 1
ATOM 760 N N . TYR A 1 93 ? -9.003 -2.298 18.680 1.00 93.62 93 TYR A N 1
ATOM 761 C CA . TYR A 1 93 ? -9.097 -0.849 18.851 1.00 93.62 93 TYR A CA 1
ATOM 762 C C . TYR A 1 93 ? -8.476 -0.091 17.667 1.00 93.62 93 TYR A C 1
ATOM 764 O O . TYR A 1 93 ? -9.114 0.815 17.127 1.00 93.62 93 TYR A O 1
ATOM 772 N N . ILE A 1 94 ? -7.280 -0.484 17.219 1.00 95.94 94 ILE A N 1
ATOM 773 C CA . ILE A 1 94 ? -6.613 0.103 16.045 1.00 95.94 94 ILE A CA 1
ATOM 774 C C . ILE A 1 94 ? -7.475 -0.088 14.793 1.00 95.94 94 ILE A C 1
ATOM 776 O O . ILE A 1 94 ? -7.764 0.879 14.088 1.00 95.94 94 ILE A O 1
ATOM 780 N N . PHE A 1 95 ? -7.966 -1.307 14.571 1.00 95.88 95 PHE A N 1
ATOM 781 C CA . PHE A 1 95 ? -8.871 -1.630 13.473 1.00 95.88 95 PHE A CA 1
ATOM 782 C C . PHE A 1 95 ? -10.122 -0.749 13.474 1.00 95.88 95 PHE A C 1
ATOM 784 O O . PHE A 1 95 ? -10.485 -0.200 12.435 1.00 95.88 95 PHE A O 1
ATOM 791 N N . LYS A 1 96 ? -10.754 -0.544 14.637 1.00 92.25 96 LYS A N 1
ATOM 792 C CA . LYS A 1 96 ? -11.918 0.343 14.780 1.00 92.25 96 LYS A CA 1
ATOM 793 C C . LYS A 1 96 ? -11.600 1.770 14.324 1.00 92.25 96 LYS A C 1
ATOM 795 O O . LYS A 1 96 ? -12.407 2.369 13.612 1.00 92.25 96 LYS A O 1
ATOM 800 N N . GLN A 1 97 ? -10.435 2.313 14.687 1.00 91.56 97 GLN A N 1
ATOM 801 C CA . GLN A 1 97 ? -10.033 3.654 14.242 1.00 91.56 97 GLN A CA 1
ATOM 802 C C . GLN A 1 97 ? -9.727 3.703 12.741 1.00 91.56 97 GLN A C 1
ATOM 804 O O . GLN A 1 97 ? -10.194 4.613 12.057 1.00 91.56 97 GLN A O 1
ATOM 809 N N . ASN A 1 98 ? -9.020 2.708 12.207 1.00 94.00 98 ASN A N 1
ATOM 810 C CA . ASN A 1 98 ? -8.708 2.634 10.779 1.00 94.00 98 ASN A CA 1
ATOM 811 C C . ASN A 1 98 ? -9.969 2.458 9.925 1.00 94.00 98 ASN A C 1
ATOM 813 O O . ASN A 1 98 ? -10.104 3.083 8.877 1.00 94.00 98 ASN A O 1
ATOM 817 N N . HIS A 1 99 ? -10.944 1.683 10.394 1.00 90.94 99 HIS A N 1
ATOM 818 C CA . HIS A 1 99 ? -12.227 1.533 9.719 1.00 90.94 99 HIS A CA 1
ATOM 819 C C . HIS A 1 99 ? -12.987 2.866 9.646 1.00 90.94 99 HIS A C 1
ATOM 821 O O . HIS A 1 99 ? -13.451 3.254 8.574 1.00 90.94 99 HIS A O 1
ATOM 827 N N . ARG A 1 100 ? -13.037 3.624 10.751 1.00 88.56 100 ARG A N 1
ATOM 828 C CA . ARG A 1 100 ? -13.607 4.984 10.770 1.00 88.56 100 ARG A CA 1
ATOM 829 C C . ARG A 1 100 ? -12.880 5.923 9.806 1.00 88.56 100 ARG A C 1
ATOM 831 O O . ARG A 1 100 ? -13.535 6.675 9.086 1.00 88.56 100 ARG A O 1
ATOM 838 N N . PHE A 1 101 ? -11.548 5.863 9.776 1.00 89.62 101 PHE A N 1
ATOM 839 C CA . PHE A 1 101 ? -10.723 6.648 8.860 1.00 89.62 101 PHE A CA 1
ATOM 840 C C . PHE A 1 101 ? -11.051 6.344 7.393 1.00 89.62 101 PHE A C 1
ATOM 842 O O . PHE A 1 101 ? -11.301 7.272 6.630 1.00 89.62 101 PHE A O 1
ATOM 849 N N . ILE A 1 102 ? -11.146 5.065 7.020 1.00 90.50 102 ILE A N 1
ATOM 850 C CA . ILE A 1 102 ? -11.496 4.626 5.661 1.00 90.50 102 ILE A CA 1
ATOM 851 C C . ILE A 1 102 ? -12.861 5.171 5.238 1.00 90.50 102 ILE A C 1
ATOM 853 O O . ILE A 1 102 ? -12.986 5.759 4.166 1.00 90.50 102 ILE A O 1
ATOM 857 N N . HIS A 1 103 ? -13.879 5.024 6.090 1.00 86.31 103 HIS A N 1
ATOM 858 C CA . HIS A 1 103 ? -15.217 5.549 5.805 1.00 86.31 103 HIS A CA 1
ATOM 859 C C . HIS A 1 103 ? -15.213 7.064 5.647 1.00 86.31 103 HIS A C 1
ATOM 861 O O . HIS A 1 103 ? -15.870 7.594 4.758 1.00 86.31 103 HIS A O 1
ATOM 867 N N . SER A 1 104 ? -14.464 7.767 6.494 1.00 86.00 104 SER A N 1
ATOM 868 C CA . SER A 1 104 ? -14.355 9.218 6.403 1.00 86.00 104 SER A CA 1
ATOM 869 C C . SER A 1 104 ? -13.649 9.677 5.131 1.00 86.00 104 SER A C 1
ATOM 871 O O . SER A 1 104 ? -14.123 10.603 4.483 1.00 86.00 104 SER A O 1
ATOM 873 N N . HIS A 1 105 ? -12.564 9.004 4.748 1.00 87.25 105 HIS A N 1
ATOM 874 C CA . HIS A 1 105 ? -11.825 9.288 3.523 1.00 87.25 105 HIS A CA 1
ATOM 875 C C . HIS A 1 105 ? -12.679 9.039 2.273 1.00 87.25 105 HIS A C 1
ATOM 877 O O . HIS A 1 105 ? -12.717 9.868 1.372 1.00 87.25 105 HIS A O 1
ATOM 883 N N . ASN A 1 106 ? -13.430 7.937 2.241 1.00 87.56 106 ASN A N 1
ATOM 884 C CA . ASN A 1 106 ? -14.270 7.590 1.094 1.00 87.56 106 ASN A CA 1
ATOM 885 C C . ASN A 1 106 ? -15.482 8.517 0.919 1.00 87.56 106 ASN A C 1
ATOM 887 O O . ASN A 1 106 ? -16.016 8.593 -0.183 1.00 87.56 106 ASN A O 1
ATOM 891 N N . ARG A 1 107 ? -15.915 9.218 1.977 1.00 84.94 107 ARG A N 1
ATOM 892 C CA . ARG A 1 107 ? -16.961 10.253 1.893 1.00 84.94 107 ARG A CA 1
ATOM 893 C C . ARG A 1 107 ? -16.456 11.583 1.341 1.00 84.94 107 ARG A C 1
ATOM 895 O O . ARG A 1 107 ? -17.267 12.378 0.891 1.00 84.94 107 ARG A O 1
ATOM 902 N N . ALA A 1 108 ? -15.150 11.830 1.394 1.00 84.44 108 ALA A N 1
ATOM 903 C CA . ALA A 1 108 ? -14.551 13.075 0.921 1.00 84.44 108 ALA A CA 1
ATOM 904 C C . ALA A 1 108 ? -14.354 13.118 -0.610 1.00 84.44 108 ALA A C 1
ATOM 906 O O . ALA A 1 108 ? -13.772 14.073 -1.111 1.00 84.44 108 ALA A O 1
ATOM 907 N N . ASP A 1 109 ? -14.826 12.093 -1.332 1.00 83.56 109 ASP A N 1
ATOM 908 C CA . ASP A 1 109 ? -14.816 11.989 -2.799 1.00 83.56 109 ASP A CA 1
ATOM 909 C C . ASP A 1 109 ? -13.455 12.299 -3.447 1.00 83.56 109 ASP A C 1
ATOM 911 O O . ASP A 1 109 ? -13.315 13.062 -4.401 1.00 83.56 109 ASP A O 1
ATOM 915 N N . HIS A 1 110 ? -12.403 11.705 -2.888 1.00 89.69 110 HIS A N 1
ATOM 916 C CA . HIS A 1 110 ? -11.076 11.764 -3.484 1.00 89.69 110 HIS A CA 1
ATOM 917 C C . HIS A 1 110 ? -10.999 10.906 -4.758 1.00 89.69 110 HIS A C 1
ATOM 919 O O . HIS A 1 110 ? -11.739 9.938 -4.926 1.00 89.69 110 HIS A O 1
ATOM 925 N N . GLY A 1 111 ? -10.007 11.180 -5.616 1.00 93.56 111 GLY A N 1
ATOM 926 C CA . GLY A 1 111 ? -9.725 10.383 -6.823 1.00 93.56 111 GLY A CA 1
ATOM 927 C C . GLY A 1 111 ? -9.308 8.924 -6.561 1.00 93.56 111 GLY A C 1
ATOM 928 O O . GLY A 1 111 ? -8.978 8.199 -7.495 1.00 93.56 111 GLY A O 1
ATOM 929 N N . TYR A 1 112 ? -9.301 8.484 -5.302 1.00 94.50 112 TYR A N 1
ATOM 930 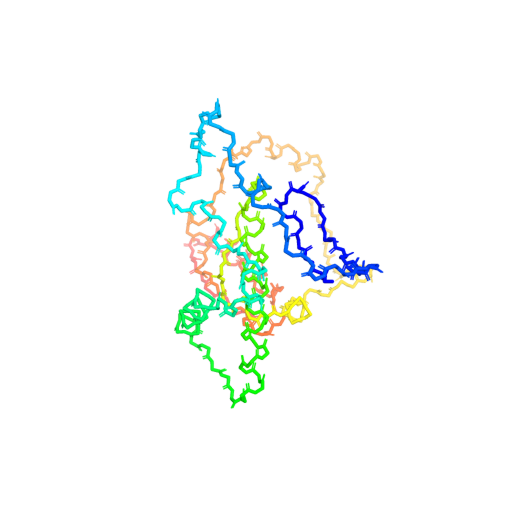C CA . TYR A 1 112 ? -9.097 7.102 -4.899 1.00 94.50 112 TYR A CA 1
ATOM 931 C C . TYR A 1 112 ? -9.939 6.775 -3.662 1.00 94.50 112 TYR A C 1
ATOM 933 O O . TYR A 1 112 ? -10.347 7.654 -2.905 1.00 94.50 112 TYR A O 1
ATOM 941 N N . LYS A 1 113 ? -10.179 5.479 -3.453 1.00 94.00 113 LYS A N 1
ATOM 942 C CA . LYS A 1 113 ? -10.905 4.955 -2.294 1.00 94.00 113 LYS A CA 1
ATOM 943 C C . LYS A 1 113 ? -10.006 4.038 -1.479 1.00 94.00 113 LYS A C 1
ATOM 945 O O . LYS A 1 113 ? -9.167 3.320 -2.021 1.00 94.00 113 LYS A O 1
ATOM 950 N N . LEU A 1 114 ? -10.210 4.042 -0.171 1.00 93.94 114 LEU A N 1
ATOM 951 C CA . LEU A 1 114 ? -9.579 3.120 0.759 1.00 93.94 114 LEU A CA 1
ATOM 952 C C . LEU A 1 114 ? -10.494 1.926 1.036 1.00 93.94 114 LEU A C 1
ATOM 954 O O . LEU A 1 114 ? -11.720 2.024 0.982 1.00 93.94 114 LEU A O 1
ATOM 958 N N . ALA A 1 115 ? -9.893 0.793 1.381 1.00 94.00 115 ALA A N 1
ATOM 959 C CA . ALA A 1 115 ? -10.606 -0.417 1.763 1.00 94.00 115 ALA A CA 1
ATOM 960 C C . ALA A 1 115 ? -9.891 -1.109 2.925 1.00 94.00 115 ALA A C 1
ATOM 962 O O . ALA A 1 115 ? -8.678 -0.972 3.092 1.00 94.00 115 ALA A O 1
ATOM 963 N N . LEU A 1 116 ? -10.646 -1.879 3.713 1.00 94.44 116 LEU A N 1
ATOM 964 C CA . LEU A 1 116 ? -10.068 -2.748 4.732 1.00 94.44 116 LEU A CA 1
ATOM 965 C C . LEU A 1 116 ? -9.229 -3.833 4.050 1.00 94.44 116 LEU A C 1
ATOM 967 O O . LEU A 1 116 ? -9.756 -4.722 3.378 1.00 94.44 116 LEU A O 1
ATOM 971 N N . ASN A 1 117 ? -7.918 -3.746 4.230 1.00 95.12 117 ASN A N 1
ATOM 972 C CA . ASN A 1 117 ? -6.956 -4.745 3.789 1.00 95.12 117 ASN A CA 1
ATOM 973 C C . ASN A 1 117 ? -6.285 -5.389 5.009 1.00 95.12 117 ASN A C 1
ATOM 975 O O . ASN A 1 117 ? -6.590 -5.039 6.148 1.00 95.12 117 ASN A O 1
ATOM 979 N N . HIS A 1 118 ? -5.344 -6.304 4.776 1.00 94.50 118 HIS A N 1
ATOM 980 C CA . HIS A 1 118 ? -4.639 -7.007 5.848 1.00 94.50 118 HIS A CA 1
ATOM 981 C C . HIS A 1 118 ? -3.903 -6.057 6.812 1.00 94.50 118 HIS A C 1
ATOM 983 O O . HIS A 1 118 ? -3.654 -6.437 7.945 1.00 94.50 118 HIS A O 1
ATOM 989 N N . LEU A 1 119 ? -3.592 -4.821 6.418 1.00 95.12 119 LEU A N 1
ATOM 990 C CA . LEU A 1 119 ? -2.886 -3.832 7.237 1.00 95.12 119 LEU A CA 1
ATOM 991 C C . LEU A 1 119 ? -3.812 -3.006 8.146 1.00 95.12 119 LEU A C 1
ATOM 993 O O . LEU A 1 119 ? -3.335 -2.135 8.870 1.00 95.12 119 LEU A O 1
ATOM 997 N N . ALA A 1 120 ? -5.125 -3.258 8.129 1.00 96.31 120 ALA A N 1
ATOM 998 C CA . ALA A 1 120 ? -6.105 -2.466 8.869 1.00 96.31 120 ALA A CA 1
ATOM 999 C C . ALA A 1 120 ? -5.949 -2.526 10.403 1.00 96.31 120 ALA A C 1
ATOM 1001 O O . ALA A 1 120 ? -6.483 -1.660 11.088 1.00 96.31 120 ALA A O 1
ATOM 1002 N N . ASP A 1 121 ? -5.215 -3.493 10.957 1.00 96.31 121 ASP A N 1
ATOM 1003 C CA . ASP A 1 121 ? -4.926 -3.638 12.395 1.00 96.31 121 ASP A CA 1
ATOM 1004 C C . ASP A 1 121 ? -3.560 -3.061 12.822 1.00 96.31 121 ASP A C 1
ATOM 1006 O O . ASP A 1 121 ? -3.109 -3.275 13.955 1.00 96.31 121 ASP A O 1
ATOM 1010 N N . ARG A 1 122 ? -2.885 -2.341 11.918 1.00 95.00 122 ARG A N 1
ATOM 1011 C CA . ARG A 1 122 ? -1.571 -1.733 12.148 1.00 95.00 122 ARG A CA 1
ATOM 1012 C C . ARG A 1 122 ? -1.670 -0.229 12.370 1.00 95.00 122 ARG A C 1
ATOM 1014 O O . ARG A 1 122 ? -2.509 0.461 11.792 1.00 95.00 122 ARG A O 1
ATOM 1021 N N . THR A 1 123 ? -0.777 0.277 13.209 1.00 94.12 123 THR A N 1
ATOM 1022 C CA . THR A 1 123 ? -0.546 1.714 13.399 1.00 94.12 123 THR A CA 1
ATOM 1023 C C . THR A 1 123 ? 0.379 2.277 12.321 1.00 94.12 123 THR A C 1
ATOM 1025 O O . THR A 1 123 ? 1.171 1.547 11.726 1.00 94.12 123 THR A O 1
ATOM 1028 N N . ASP A 1 124 ? 0.374 3.597 12.134 1.00 90.69 124 ASP A N 1
ATOM 1029 C CA . ASP A 1 124 ? 1.310 4.270 11.221 1.00 90.69 124 ASP A CA 1
ATOM 1030 C C . ASP A 1 124 ? 2.784 3.994 11.558 1.00 90.69 124 ASP A C 1
ATOM 1032 O O . ASP A 1 124 ? 3.622 3.878 10.662 1.00 90.69 124 ASP A O 1
ATOM 1036 N N . GLY A 1 125 ? 3.110 3.854 12.848 1.00 91.31 125 GLY A N 1
ATOM 1037 C CA . GLY A 1 125 ? 4.457 3.503 13.301 1.00 91.31 125 GLY A CA 1
ATOM 1038 C C . GLY A 1 125 ? 4.873 2.099 12.862 1.00 91.31 125 GLY A C 1
ATOM 1039 O O . GLY A 1 125 ? 5.980 1.911 12.358 1.00 91.31 125 GLY A O 1
ATOM 1040 N N . GLU A 1 126 ? 3.969 1.126 12.978 1.00 92.12 126 GLU A N 1
ATOM 1041 C CA . GLU A 1 126 ? 4.201 -0.239 12.498 1.00 92.12 126 GLU A CA 1
ATOM 1042 C C . GLU A 1 126 ? 4.302 -0.283 10.973 1.00 92.12 126 GLU A C 1
ATOM 1044 O O . GLU A 1 126 ? 5.219 -0.898 10.436 1.00 92.12 126 GLU A O 1
ATOM 1049 N N . LEU A 1 127 ? 3.429 0.437 10.263 1.00 91.06 127 LEU A N 1
ATOM 1050 C CA . LEU A 1 127 ? 3.488 0.548 8.803 1.00 91.06 127 LEU A CA 1
ATOM 1051 C C . LEU A 1 127 ? 4.799 1.175 8.328 1.00 91.06 127 LEU A C 1
ATOM 1053 O O . LEU A 1 127 ? 5.333 0.781 7.293 1.00 91.06 127 LEU A O 1
ATOM 1057 N N . LYS A 1 128 ? 5.344 2.136 9.079 1.00 88.94 128 LYS A N 1
ATOM 1058 C CA . LYS A 1 128 ? 6.651 2.728 8.786 1.00 88.94 128 LYS A CA 1
ATOM 1059 C C . LYS A 1 128 ? 7.777 1.703 8.914 1.00 88.94 128 LYS A C 1
ATOM 1061 O O . LYS A 1 128 ? 8.683 1.736 8.091 1.00 88.94 128 LYS A O 1
ATOM 1066 N N . ALA A 1 129 ? 7.712 0.792 9.885 1.00 86.56 129 ALA A N 1
ATOM 1067 C CA . ALA A 1 129 ? 8.702 -0.274 10.040 1.00 86.56 129 ALA A CA 1
ATOM 1068 C C . ALA A 1 129 ? 8.665 -1.292 8.883 1.00 86.56 129 ALA A C 1
ATOM 1070 O O . ALA A 1 129 ? 9.711 -1.803 8.492 1.00 86.56 129 ALA A O 1
ATOM 1071 N N . LEU A 1 130 ? 7.491 -1.523 8.280 1.00 87.06 130 LEU A N 1
ATOM 1072 C CA . LEU A 1 130 ? 7.344 -2.364 7.081 1.00 87.06 130 LEU A CA 1
ATOM 1073 C C . LEU A 1 130 ? 7.957 -1.726 5.819 1.00 87.06 130 LEU A C 1
ATOM 1075 O O . LEU A 1 130 ? 8.235 -2.408 4.832 1.00 87.06 130 LEU A O 1
ATOM 1079 N N . ARG A 1 131 ? 8.181 -0.406 5.820 1.00 87.38 131 ARG A N 1
ATOM 1080 C CA . ARG A 1 131 ? 8.765 0.322 4.688 1.00 87.38 131 ARG A CA 1
ATOM 1081 C C . ARG A 1 131 ? 10.287 0.345 4.820 1.00 87.38 131 ARG A C 1
ATOM 1083 O O . ARG A 1 131 ? 10.852 1.038 5.657 1.00 87.38 131 ARG A O 1
ATOM 1090 N N . GLY A 1 132 ? 10.952 -0.391 3.935 1.00 80.00 132 GLY A N 1
ATOM 1091 C CA . GLY A 1 132 ? 12.395 -0.638 3.972 1.00 80.00 132 GLY A CA 1
ATOM 1092 C C . GLY A 1 132 ? 13.317 0.486 3.513 1.00 80.00 132 GLY A C 1
ATOM 1093 O O . GLY A 1 132 ? 14.525 0.437 3.744 1.00 80.00 132 GLY A O 1
ATOM 1094 N N . ARG A 1 133 ? 12.782 1.487 2.808 1.00 81.25 133 ARG A N 1
ATOM 1095 C CA . ARG A 1 133 ? 13.600 2.489 2.118 1.00 81.25 133 ARG A CA 1
ATOM 1096 C C . ARG A 1 133 ? 14.320 3.400 3.114 1.00 81.25 133 ARG A C 1
ATOM 1098 O O . ARG A 1 133 ? 13.699 4.244 3.758 1.00 81.25 133 ARG A O 1
ATOM 1105 N N . LYS A 1 134 ? 15.649 3.295 3.160 1.00 81.31 134 LYS A N 1
ATOM 1106 C CA . LYS A 1 134 ? 16.531 4.242 3.851 1.00 81.31 134 LYS A CA 1
ATOM 1107 C C . LYS A 1 134 ? 17.129 5.207 2.833 1.00 81.31 134 LYS A C 1
ATOM 1109 O O . LYS A 1 134 ? 17.650 4.781 1.809 1.00 81.31 134 LYS A O 1
ATOM 1114 N N . ILE A 1 135 ? 17.033 6.505 3.106 1.00 79.88 135 ILE A N 1
ATOM 1115 C CA . ILE A 1 135 ? 17.654 7.535 2.269 1.00 79.88 135 ILE A CA 1
ATOM 1116 C C . ILE A 1 135 ? 19.055 7.786 2.819 1.00 79.88 135 ILE A C 1
ATOM 1118 O O . ILE A 1 135 ? 19.200 8.287 3.934 1.00 79.88 135 ILE A O 1
ATOM 1122 N N . THR A 1 136 ? 20.079 7.440 2.047 1.00 80.94 136 THR A N 1
ATOM 1123 C CA . THR A 1 136 ? 21.453 7.882 2.294 1.00 80.94 136 THR A CA 1
ATOM 1124 C C . THR A 1 136 ? 21.656 9.255 1.656 1.00 80.94 136 THR A C 1
ATOM 1126 O O . THR A 1 136 ? 21.157 9.529 0.566 1.00 80.94 136 THR A O 1
ATOM 1129 N N . LYS A 1 137 ? 22.344 10.158 2.361 1.00 84.75 137 LYS A N 1
ATOM 1130 C CA . LYS A 1 137 ? 22.745 11.454 1.799 1.00 84.75 137 LYS A CA 1
ATOM 1131 C C . LYS A 1 137 ? 24.062 11.267 1.045 1.00 84.75 137 LYS A C 1
ATOM 1133 O O . LYS A 1 137 ? 24.983 10.676 1.599 1.00 84.75 137 LYS A O 1
ATOM 1138 N N . GLY A 1 138 ? 24.152 11.799 -0.172 1.00 83.38 138 GLY A N 1
ATOM 1139 C CA . GLY A 1 138 ? 25.345 11.718 -1.021 1.00 83.38 138 GLY A CA 1
ATOM 1140 C C . GLY A 1 138 ? 25.163 10.807 -2.236 1.00 83.38 138 GLY A C 1
ATOM 1141 O O . GLY A 1 138 ? 24.066 10.319 -2.501 1.00 83.38 138 GLY A O 1
ATOM 1142 N N . SER A 1 139 ? 26.246 10.611 -2.991 1.00 82.00 139 SER A N 1
ATOM 1143 C CA . SER A 1 139 ? 26.256 9.684 -4.125 1.00 82.00 139 SER A CA 1
ATOM 1144 C C . SER A 1 139 ? 26.105 8.244 -3.634 1.00 82.00 139 SER A C 1
ATOM 1146 O O . SER A 1 139 ? 26.757 7.837 -2.674 1.00 82.00 139 SER A O 1
ATOM 1148 N N . ASN A 1 140 ? 25.256 7.465 -4.302 1.00 81.06 140 ASN A N 1
ATOM 1149 C CA . ASN A 1 140 ? 25.079 6.035 -4.045 1.00 81.06 140 ASN A CA 1
ATOM 1150 C C . ASN A 1 140 ? 26.080 5.162 -4.827 1.00 81.06 140 ASN A C 1
ATOM 1152 O O . ASN A 1 140 ? 25.941 3.942 -4.821 1.00 81.06 140 ASN A O 1
ATOM 1156 N N . GLY A 1 141 ? 27.048 5.772 -5.525 1.00 85.75 141 GLY A N 1
ATOM 1157 C CA . GLY A 1 141 ? 28.008 5.062 -6.375 1.00 85.75 141 GLY A CA 1
ATOM 1158 C C . GLY A 1 141 ? 27.395 4.444 -7.638 1.00 85.75 141 GLY A C 1
ATOM 1159 O O . GLY A 1 141 ? 28.084 3.712 -8.343 1.00 85.75 141 GLY A O 1
ATOM 1160 N N . GLY A 1 142 ? 26.119 4.717 -7.927 1.00 84.62 142 GLY A N 1
ATOM 1161 C CA . GLY A 1 142 ? 25.462 4.287 -9.154 1.00 84.62 142 GLY A CA 1
ATOM 1162 C C . GLY A 1 142 ? 25.943 5.089 -10.360 1.00 84.62 142 GLY A C 1
ATOM 1163 O O . GLY A 1 142 ? 26.296 6.265 -10.242 1.00 84.62 142 GLY A O 1
ATOM 1164 N N . SER A 1 143 ? 25.942 4.455 -11.532 1.00 88.88 143 SER A N 1
ATOM 1165 C CA . SER A 1 143 ? 26.175 5.161 -12.791 1.00 88.88 143 SER A CA 1
ATOM 1166 C C . SER A 1 143 ? 25.130 6.267 -12.979 1.00 88.88 143 SER A C 1
ATOM 1168 O O . SER A 1 143 ? 23.965 6.072 -12.612 1.00 88.88 143 SER A O 1
ATOM 1170 N N . PRO A 1 144 ? 25.516 7.423 -13.548 1.00 87.38 144 PRO A N 1
ATOM 1171 C CA . PRO A 1 144 ? 24.552 8.457 -13.884 1.00 87.38 144 PRO A CA 1
ATOM 1172 C C . PRO A 1 144 ? 23.524 7.904 -14.873 1.00 87.38 144 PRO A C 1
ATOM 1174 O O . PRO A 1 144 ? 23.821 7.003 -15.662 1.00 87.38 144 PRO A O 1
ATOM 1177 N N . PHE A 1 145 ? 22.311 8.452 -14.826 1.00 88.19 145 PHE A N 1
ATOM 1178 C CA . PHE A 1 145 ? 21.286 8.118 -15.804 1.00 88.19 145 PHE A CA 1
ATOM 1179 C C . PHE A 1 145 ? 21.820 8.424 -17.217 1.00 88.19 145 PHE A C 1
ATOM 1181 O O . PHE A 1 145 ? 22.334 9.524 -17.431 1.00 88.19 145 PHE A O 1
ATOM 1188 N N . PRO A 1 146 ? 21.773 7.465 -18.160 1.00 90.38 146 PRO A N 1
ATOM 1189 C CA . PRO A 1 146 ? 22.535 7.568 -19.403 1.00 90.38 146 PRO A CA 1
ATOM 1190 C C . PRO A 1 146 ? 21.906 8.495 -20.451 1.00 90.38 146 PRO A C 1
ATOM 1192 O O . PRO A 1 146 ? 22.582 8.834 -21.417 1.00 90.38 146 PRO A O 1
ATOM 1195 N N . TYR A 1 147 ? 20.644 8.899 -20.276 1.00 92.06 147 TYR A N 1
ATOM 1196 C CA . TYR A 1 147 ? 19.911 9.727 -21.235 1.00 92.06 147 TYR A CA 1
ATOM 1197 C C . TYR A 1 147 ? 19.809 11.177 -20.764 1.00 92.06 147 TYR A C 1
ATOM 1199 O O . TYR A 1 147 ? 19.598 11.444 -19.578 1.00 92.06 147 TYR A O 1
ATOM 1207 N N . LYS A 1 148 ? 19.922 12.118 -21.703 1.00 93.88 148 LYS A N 1
ATOM 1208 C CA . LYS A 1 148 ? 19.680 13.544 -21.467 1.00 93.88 148 LYS A CA 1
ATOM 1209 C C . LYS A 1 148 ? 18.184 13.845 -21.452 1.00 93.88 148 LYS A C 1
ATOM 1211 O O . LYS A 1 148 ? 17.389 13.157 -22.085 1.00 93.88 148 LYS A O 1
ATOM 1216 N N . GLU A 1 149 ? 17.818 14.942 -20.797 1.00 92.50 149 GLU A N 1
ATOM 1217 C CA . GLU A 1 149 ? 16.426 15.400 -20.693 1.00 92.50 149 GLU A CA 1
ATOM 1218 C C . GLU A 1 149 ? 15.752 15.575 -22.069 1.00 92.50 149 GLU A C 1
ATOM 1220 O O . GLU A 1 149 ? 14.619 15.149 -22.275 1.00 92.50 149 GLU A O 1
ATOM 1225 N N . GLU A 1 150 ? 16.477 16.126 -23.045 1.00 93.19 150 GLU A N 1
ATOM 1226 C CA . GLU A 1 150 ? 16.002 16.348 -24.422 1.00 93.19 150 GLU A CA 1
ATOM 1227 C C . GLU A 1 150 ? 15.623 15.034 -25.134 1.00 93.19 150 GLU A C 1
ATOM 1229 O O . GLU A 1 150 ? 14.628 14.961 -25.863 1.00 93.19 150 GLU A O 1
ATOM 1234 N N . GLU A 1 151 ? 16.394 13.970 -24.892 1.00 92.62 151 GLU A N 1
ATOM 1235 C CA . GLU A 1 151 ? 16.156 12.643 -25.466 1.00 92.62 151 GLU A CA 1
ATOM 1236 C C . GLU A 1 151 ? 14.896 12.010 -24.861 1.00 92.62 151 GLU A C 1
ATOM 1238 O O . GLU A 1 151 ? 14.078 11.436 -25.583 1.00 92.62 151 GLU A O 1
ATOM 1243 N N . ILE A 1 152 ? 14.692 12.177 -23.548 1.00 92.06 152 ILE A N 1
ATOM 1244 C CA . ILE A 1 152 ? 13.496 11.701 -22.838 1.00 92.06 152 ILE A CA 1
ATOM 1245 C C . ILE A 1 152 ? 12.249 12.421 -23.356 1.00 92.06 152 ILE A C 1
ATOM 1247 O O . ILE A 1 152 ? 11.237 11.778 -23.645 1.00 92.06 152 ILE A O 1
ATOM 1251 N N . GLN A 1 153 ? 12.313 13.746 -23.506 1.00 91.94 153 GLN A N 1
ATOM 1252 C CA . GLN A 1 153 ? 11.190 14.546 -24.000 1.00 91.94 153 GLN A CA 1
ATOM 1253 C C . GLN A 1 153 ? 10.776 14.117 -25.405 1.00 91.94 153 GLN A C 1
ATOM 1255 O O . GLN A 1 153 ? 9.591 13.907 -25.660 1.00 91.94 153 GLN A O 1
ATOM 1260 N N . THR A 1 154 ? 11.752 13.915 -26.290 1.00 93.62 154 THR A N 1
ATOM 1261 C CA . THR A 1 154 ? 11.502 13.444 -27.657 1.00 93.62 154 THR A CA 1
ATOM 1262 C C . THR A 1 154 ? 10.862 12.054 -27.657 1.00 93.62 154 THR A C 1
ATOM 1264 O O . THR A 1 154 ? 9.860 11.838 -28.335 1.00 93.62 154 THR A O 1
ATOM 1267 N N . ALA A 1 155 ? 11.370 11.121 -26.845 1.00 89.50 155 ALA A N 1
ATOM 1268 C CA . ALA A 1 155 ? 10.797 9.778 -26.733 1.00 89.50 155 ALA A CA 1
ATOM 1269 C C . ALA A 1 155 ? 9.352 9.799 -26.199 1.00 89.50 155 ALA A C 1
ATOM 1271 O O . ALA A 1 155 ? 8.493 9.059 -26.683 1.00 89.50 155 ALA A O 1
ATOM 1272 N N . THR A 1 156 ? 9.063 10.694 -25.251 1.00 90.12 156 THR A N 1
ATOM 1273 C CA . THR A 1 156 ? 7.748 10.813 -24.600 1.00 90.12 156 THR A CA 1
ATOM 1274 C C . THR A 1 156 ? 6.649 11.243 -25.577 1.00 90.12 156 THR A C 1
ATOM 1276 O O . THR A 1 156 ? 5.512 10.805 -25.435 1.00 90.12 156 THR A O 1
ATOM 1279 N N . GLN A 1 157 ? 6.975 12.026 -26.615 1.00 92.38 157 GLN A N 1
ATOM 1280 C CA . GLN A 1 157 ? 6.005 12.468 -27.634 1.00 92.38 157 GLN A CA 1
ATOM 1281 C C . GLN A 1 157 ? 5.378 11.313 -28.425 1.00 92.38 157 GLN A C 1
ATOM 1283 O O . GLN A 1 157 ? 4.298 11.464 -28.988 1.00 92.38 157 GLN A O 1
ATOM 1288 N N . THR A 1 158 ? 6.061 10.171 -28.477 1.00 91.81 158 THR A N 1
ATOM 1289 C CA . THR A 1 158 ? 5.632 8.995 -29.246 1.00 91.81 158 THR A CA 1
ATOM 1290 C C . THR A 1 158 ? 5.001 7.901 -28.387 1.00 91.81 158 THR A C 1
ATOM 1292 O O . THR A 1 158 ? 4.641 6.847 -28.911 1.00 91.81 158 THR A O 1
ATOM 1295 N N . LEU A 1 159 ? 4.863 8.122 -27.074 1.00 92.94 159 LEU A N 1
ATOM 1296 C CA . LEU A 1 159 ? 4.293 7.121 -26.179 1.00 92.94 159 LEU A CA 1
ATOM 1297 C C . LEU A 1 159 ? 2.782 6.967 -26.399 1.00 92.94 159 LEU A C 1
ATOM 1299 O O . LEU A 1 159 ? 2.081 7.948 -26.656 1.00 92.94 159 LEU A O 1
ATOM 1303 N N . PRO A 1 160 ? 2.258 5.737 -26.277 1.00 94.06 160 PRO A N 1
ATOM 1304 C CA . PRO A 1 160 ? 0.821 5.514 -26.298 1.00 94.06 160 PRO A CA 1
ATOM 1305 C C . PRO A 1 160 ? 0.154 6.161 -25.077 1.00 94.06 160 PRO A C 1
ATOM 1307 O O . PRO A 1 160 ? 0.776 6.327 -24.028 1.00 94.06 160 PRO A O 1
ATOM 1310 N N . ILE A 1 161 ? -1.137 6.478 -25.218 1.00 94.25 161 ILE A N 1
ATOM 1311 C CA . ILE A 1 161 ? -1.960 7.068 -24.148 1.00 94.25 161 ILE A CA 1
ATOM 1312 C C . ILE A 1 161 ? -2.014 6.141 -22.927 1.00 94.25 161 ILE A C 1
ATOM 1314 O O . ILE A 1 161 ? -1.902 6.607 -21.798 1.00 94.25 161 ILE A O 1
ATOM 1318 N N . ASP A 1 162 ? -2.117 4.833 -23.170 1.00 95.06 162 ASP A N 1
ATOM 1319 C CA . ASP A 1 162 ? -2.150 3.802 -22.141 1.00 95.06 162 ASP A CA 1
ATOM 1320 C C . ASP A 1 162 ? -1.134 2.707 -22.460 1.00 95.06 162 ASP A C 1
ATOM 1322 O O . ASP A 1 162 ? -1.004 2.256 -23.603 1.00 95.06 162 ASP A O 1
ATOM 1326 N N . PHE A 1 163 ? -0.420 2.248 -21.434 1.00 94.31 163 PHE A N 1
ATOM 1327 C CA . PHE A 1 163 ? 0.543 1.167 -21.568 1.00 94.31 163 PHE A CA 1
ATOM 1328 C C . PHE A 1 163 ? 0.582 0.303 -20.308 1.00 94.31 163 PHE A C 1
ATOM 1330 O O . PHE A 1 163 ? 0.727 0.811 -19.197 1.00 94.31 163 PHE A O 1
ATOM 1337 N N . ASP A 1 164 ? 0.489 -1.017 -20.482 1.00 96.19 164 ASP A N 1
ATOM 1338 C CA . ASP A 1 164 ? 0.482 -1.971 -19.375 1.00 96.19 164 ASP A CA 1
ATOM 1339 C C . ASP A 1 164 ? 1.288 -3.233 -19.708 1.00 96.19 164 ASP A C 1
ATOM 1341 O O . ASP A 1 164 ? 0.826 -4.113 -20.434 1.00 96.19 164 ASP A O 1
ATOM 1345 N N . TRP A 1 165 ? 2.483 -3.353 -19.117 1.00 95.94 165 TRP A N 1
ATOM 1346 C CA . 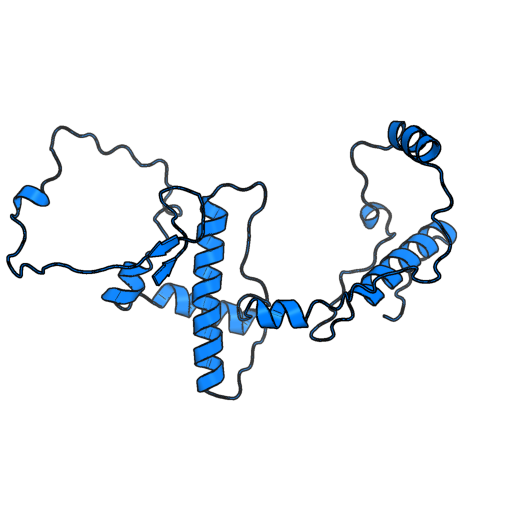TRP A 1 165 ? 3.372 -4.513 -19.264 1.00 95.94 165 TRP A CA 1
ATOM 1347 C C . TRP A 1 165 ? 2.729 -5.851 -18.867 1.00 95.94 165 TRP A C 1
ATOM 1349 O O . TRP A 1 165 ? 3.164 -6.899 -19.351 1.00 95.94 165 TRP A O 1
ATOM 1359 N N . ARG A 1 166 ? 1.683 -5.846 -18.028 1.00 95.81 166 ARG A N 1
ATOM 1360 C CA . ARG A 1 166 ? 0.968 -7.070 -17.630 1.00 95.81 166 ARG A CA 1
ATOM 1361 C C . ARG A 1 166 ? 0.259 -7.710 -18.817 1.00 95.81 166 ARG A C 1
ATOM 1363 O O . ARG A 1 166 ? 0.276 -8.930 -18.939 1.00 95.81 166 ARG A O 1
ATOM 1370 N N . LEU A 1 167 ? -0.308 -6.897 -19.713 1.00 95.75 167 LEU A N 1
ATOM 1371 C CA . LEU A 1 167 ? -1.000 -7.377 -20.917 1.00 95.75 167 LEU A CA 1
ATOM 1372 C C . LEU A 1 167 ? -0.043 -8.058 -21.902 1.00 95.75 167 LEU A C 1
ATOM 1374 O O . LEU A 1 167 ? -0.459 -8.912 -22.677 1.00 95.75 167 LEU A O 1
ATOM 1378 N N . TYR A 1 168 ? 1.242 -7.715 -21.829 1.00 94.69 168 TYR A N 1
ATOM 1379 C CA . TYR A 1 168 ? 2.299 -8.289 -22.658 1.00 94.69 168 TYR A CA 1
ATOM 1380 C C . TYR A 1 168 ? 3.022 -9.465 -21.988 1.00 94.69 168 TYR A C 1
ATOM 1382 O O . TYR A 1 168 ? 3.954 -10.007 -22.571 1.00 94.69 168 TYR A O 1
ATOM 1390 N N . GLY A 1 169 ? 2.619 -9.865 -20.776 1.00 94.25 169 GLY A N 1
ATOM 1391 C CA . GLY A 1 169 ? 3.229 -10.982 -20.049 1.00 94.25 169 GLY A CA 1
ATOM 1392 C C . GLY A 1 169 ? 4.584 -10.667 -19.408 1.00 94.25 169 GLY A C 1
ATOM 1393 O O . GLY A 1 169 ? 5.279 -11.586 -18.991 1.00 94.25 169 GLY A O 1
ATOM 1394 N N . ALA A 1 170 ? 4.961 -9.391 -19.294 1.00 96.62 170 ALA A N 1
ATOM 1395 C CA . ALA A 1 170 ? 6.262 -8.972 -18.766 1.00 96.62 170 ALA A CA 1
ATOM 1396 C C . ALA A 1 170 ? 6.276 -8.750 -17.239 1.00 96.62 170 ALA A C 1
ATOM 1398 O O . ALA A 1 170 ? 7.212 -8.155 -16.710 1.00 96.62 170 ALA A O 1
ATOM 1399 N N . VAL A 1 171 ? 5.227 -9.173 -16.524 1.00 96.88 171 VAL A N 1
ATOM 1400 C CA . VAL A 1 171 ? 5.056 -8.916 -15.085 1.00 96.88 171 VAL A CA 1
ATOM 1401 C C . VAL A 1 171 ? 4.598 -10.191 -14.383 1.00 96.88 171 VAL A C 1
ATOM 1403 O O . VAL A 1 171 ? 3.573 -10.768 -14.744 1.00 96.88 171 VAL A O 1
ATOM 1406 N N . ASN A 1 172 ? 5.343 -10.615 -13.361 1.00 93.62 172 ASN A N 1
ATOM 1407 C CA . ASN A 1 172 ? 4.975 -11.749 -12.512 1.00 93.62 172 ASN A CA 1
ATOM 1408 C C . ASN A 1 172 ? 3.781 -11.429 -11.588 1.00 93.62 172 ASN A C 1
ATOM 1410 O O . ASN A 1 172 ? 3.477 -10.258 -11.341 1.00 93.62 172 ASN A O 1
ATOM 1414 N N . PRO A 1 173 ? 3.110 -12.455 -11.025 1.00 94.94 173 PRO A N 1
ATOM 1415 C CA . PRO A 1 173 ? 2.121 -12.258 -9.969 1.00 94.94 173 PRO A CA 1
ATOM 1416 C C . PRO A 1 173 ? 2.673 -11.433 -8.801 1.00 94.94 173 PRO A C 1
ATOM 1418 O O . PRO A 1 173 ? 3.846 -11.542 -8.443 1.00 94.94 173 PRO A O 1
ATOM 1421 N N . VAL A 1 174 ? 1.806 -10.627 -8.184 1.00 93.81 174 VAL A N 1
ATOM 1422 C CA . VAL A 1 174 ? 2.176 -9.781 -7.041 1.00 93.81 174 VAL A CA 1
ATOM 1423 C C . VAL A 1 174 ? 2.676 -10.653 -5.886 1.00 93.81 174 VAL A C 1
ATOM 1425 O O . VAL A 1 174 ? 1.981 -11.572 -5.451 1.00 93.81 174 VAL A O 1
ATOM 1428 N N . LYS A 1 175 ? 3.873 -10.338 -5.387 1.00 92.06 175 LYS A N 1
ATOM 1429 C CA . LYS A 1 175 ? 4.509 -11.000 -4.240 1.00 92.06 175 LYS A CA 1
ATOM 1430 C C . LYS A 1 175 ? 4.243 -10.230 -2.931 1.00 92.06 175 LYS A C 1
ATOM 1432 O O . LYS A 1 175 ? 3.743 -9.105 -2.960 1.00 92.06 175 LYS A O 1
ATOM 1437 N N . ASP A 1 176 ? 4.590 -10.828 -1.788 1.00 90.25 176 ASP A N 1
ATOM 1438 C CA . ASP A 1 176 ? 4.416 -10.237 -0.452 1.00 90.25 176 ASP A CA 1
ATOM 1439 C C . ASP A 1 176 ? 5.750 -10.185 0.314 1.00 90.25 176 ASP A C 1
ATOM 1441 O O . ASP A 1 176 ? 6.335 -11.216 0.640 1.00 90.25 176 ASP A O 1
ATOM 1445 N N . GLN A 1 177 ? 6.222 -8.973 0.624 1.00 88.00 177 GLN A N 1
ATOM 1446 C CA . GLN A 1 177 ? 7.428 -8.743 1.436 1.00 88.00 177 GLN A CA 1
ATOM 1447 C C . GLN A 1 177 ? 7.227 -9.070 2.928 1.00 88.00 177 GLN A C 1
ATOM 1449 O O . GLN A 1 177 ? 8.193 -9.130 3.696 1.00 88.00 177 GLN A O 1
ATOM 1454 N N . SER A 1 178 ? 5.975 -9.264 3.353 1.00 87.12 178 SER A N 1
ATOM 1455 C CA . SER A 1 178 ? 5.584 -9.528 4.731 1.00 87.12 178 SER A CA 1
ATOM 1456 C C . SER A 1 178 ? 6.119 -8.442 5.678 1.00 87.12 178 SER A C 1
ATOM 1458 O O . SER A 1 178 ? 5.930 -7.246 5.451 1.00 87.12 178 SER A O 1
ATOM 1460 N N . ILE A 1 179 ? 6.779 -8.843 6.762 1.00 84.25 179 ILE A N 1
ATOM 1461 C CA . ILE A 1 179 ? 7.318 -7.951 7.793 1.00 84.25 179 ILE A CA 1
ATOM 1462 C C . ILE A 1 179 ? 8.732 -7.444 7.498 1.00 84.25 179 ILE A C 1
ATOM 1464 O O . ILE A 1 179 ? 9.243 -6.582 8.212 1.00 84.25 179 ILE A O 1
ATOM 1468 N N . CYS A 1 180 ? 9.382 -7.989 6.470 1.00 82.75 180 CYS A N 1
ATOM 1469 C CA . CYS A 1 180 ? 10.726 -7.598 6.093 1.00 82.75 180 CYS A CA 1
ATOM 1470 C C . CYS A 1 180 ? 10.628 -6.295 5.301 1.00 82.75 180 CYS A C 1
ATOM 1472 O O . CYS A 1 180 ? 9.925 -6.228 4.295 1.00 82.75 180 CYS A O 1
ATOM 1474 N N . GLY A 1 181 ? 11.306 -5.236 5.745 1.00 85.19 181 GLY A N 1
ATOM 1475 C CA . GLY A 1 181 ? 11.445 -3.990 4.988 1.00 85.19 181 GLY A CA 1
ATOM 1476 C C . GLY A 1 181 ? 12.315 -4.177 3.736 1.00 85.19 181 GLY A C 1
ATOM 1477 O O . GLY A 1 181 ? 13.328 -3.503 3.577 1.00 85.19 181 GLY A O 1
ATOM 1478 N N . SER A 1 182 ? 11.955 -5.108 2.857 1.00 89.69 182 SER A N 1
ATOM 1479 C CA . SER A 1 182 ? 12.689 -5.520 1.660 1.00 89.69 182 SER A CA 1
ATOM 1480 C C . SER A 1 182 ? 12.059 -4.996 0.372 1.00 89.69 182 SER A C 1
ATOM 1482 O O . SER A 1 182 ? 12.473 -5.383 -0.708 1.00 89.69 182 SER A O 1
ATOM 1484 N N . CYS A 1 183 ? 11.115 -4.049 0.444 1.00 90.75 183 CYS A N 1
ATOM 1485 C CA . CYS A 1 183 ? 10.450 -3.451 -0.726 1.00 90.75 183 CYS A CA 1
ATOM 1486 C C . CYS A 1 183 ? 11.399 -3.022 -1.868 1.00 90.75 183 CYS A C 1
ATOM 1488 O O . CYS A 1 183 ? 11.005 -2.996 -3.030 1.00 90.75 183 CYS A O 1
ATOM 1490 N N . TRP A 1 184 ? 12.645 -2.665 -1.543 1.00 91.00 184 TRP A N 1
ATOM 1491 C CA . TRP A 1 184 ? 13.669 -2.296 -2.517 1.00 91.00 184 TRP A CA 1
ATOM 1492 C C . TRP A 1 184 ? 14.154 -3.488 -3.360 1.00 91.00 184 TRP A C 1
ATOM 1494 O O . TRP A 1 184 ? 14.412 -3.297 -4.548 1.00 91.00 184 TRP A O 1
ATOM 1504 N N . SER A 1 185 ? 14.241 -4.701 -2.797 1.00 92.19 185 SER A N 1
ATOM 1505 C CA . SER A 1 185 ? 14.633 -5.889 -3.558 1.00 92.19 185 SER A CA 1
ATOM 1506 C C . SER A 1 185 ? 13.504 -6.338 -4.480 1.00 92.19 185 SER A C 1
ATOM 1508 O O . SER A 1 185 ? 13.765 -6.517 -5.661 1.00 92.19 185 SER A O 1
ATOM 1510 N N . PHE A 1 186 ? 12.246 -6.321 -4.022 1.00 93.38 186 PHE A N 1
ATOM 1511 C CA . PHE A 1 186 ? 11.061 -6.550 -4.872 1.00 93.38 186 PHE A CA 1
ATOM 1512 C C . PHE A 1 186 ? 10.960 -5.570 -6.053 1.00 93.38 186 PHE A C 1
ATOM 1514 O O . PHE A 1 186 ? 10.653 -5.965 -7.176 1.00 93.38 186 PHE A O 1
ATOM 1521 N N . GLY A 1 187 ? 11.229 -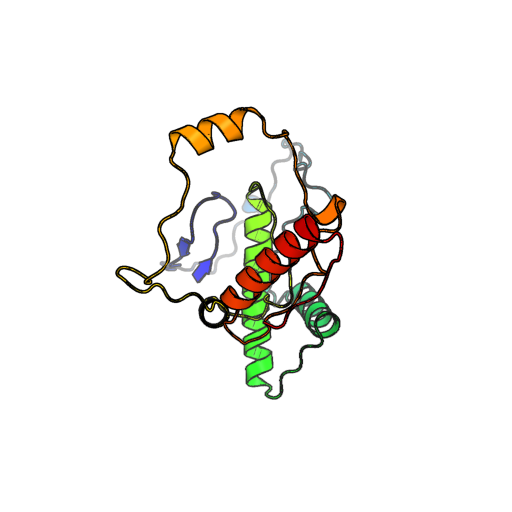4.277 -5.828 1.00 92.50 187 GLY A N 1
ATOM 1522 C CA . GLY A 1 187 ? 11.265 -3.297 -6.921 1.00 92.50 187 GLY A CA 1
ATOM 1523 C C . GLY A 1 187 ? 12.398 -3.563 -7.921 1.00 92.50 187 GLY A C 1
ATOM 1524 O O . GLY A 1 187 ? 12.243 -3.330 -9.122 1.00 92.50 187 GLY A O 1
ATOM 1525 N N . THR A 1 188 ? 13.524 -4.093 -7.435 1.00 93.88 188 THR A N 1
ATOM 1526 C CA . THR A 1 188 ? 14.684 -4.449 -8.262 1.00 93.88 188 THR A CA 1
ATOM 1527 C C . THR A 1 188 ? 14.402 -5.703 -9.085 1.00 93.88 188 THR A C 1
ATOM 1529 O O . THR A 1 188 ? 14.546 -5.667 -10.307 1.00 93.88 188 THR A O 1
ATOM 1532 N N . THR A 1 189 ? 13.949 -6.786 -8.447 1.00 96.56 189 THR A N 1
ATOM 1533 C CA . THR A 1 189 ? 13.619 -8.050 -9.115 1.00 96.56 189 THR A CA 1
ATOM 1534 C C . THR A 1 189 ? 12.540 -7.835 -10.160 1.00 96.56 189 THR A C 1
ATOM 1536 O O . THR A 1 189 ? 12.783 -8.167 -11.313 1.00 96.56 189 THR A O 1
ATOM 1539 N N . GLY A 1 190 ? 11.428 -7.170 -9.831 1.00 96.19 190 GLY A N 1
ATOM 1540 C CA . GLY A 1 190 ? 10.345 -6.919 -10.789 1.00 96.19 190 GLY A CA 1
ATOM 1541 C C . GLY A 1 190 ? 10.796 -6.159 -12.044 1.00 96.19 190 GLY A C 1
ATOM 1542 O O . GLY A 1 190 ? 10.372 -6.479 -13.154 1.00 96.19 190 GLY A O 1
ATOM 1543 N N . THR A 1 191 ? 11.716 -5.199 -11.897 1.00 96.00 191 THR A N 1
ATOM 1544 C CA . THR A 1 191 ? 12.279 -4.464 -13.043 1.00 96.00 191 THR A CA 1
ATOM 1545 C C . THR A 1 191 ? 13.178 -5.360 -13.903 1.00 96.00 191 THR A C 1
ATOM 1547 O O . THR A 1 191 ? 13.081 -5.341 -15.131 1.00 96.00 191 THR A O 1
ATOM 1550 N N . ILE A 1 192 ? 14.042 -6.166 -13.277 1.00 97.12 192 ILE A N 1
ATOM 1551 C CA . ILE A 1 192 ? 14.960 -7.070 -13.988 1.00 97.12 192 ILE A CA 1
ATOM 1552 C C . ILE A 1 192 ? 14.190 -8.212 -14.662 1.00 97.12 192 ILE A C 1
ATOM 1554 O O . ILE A 1 192 ? 14.505 -8.558 -15.797 1.00 97.12 192 ILE A O 1
ATOM 1558 N N . GLU A 1 193 ? 13.170 -8.768 -14.009 1.00 97.69 193 GLU A N 1
ATOM 1559 C CA . GLU A 1 193 ? 12.276 -9.793 -14.563 1.00 97.69 193 GLU A CA 1
ATOM 1560 C C . GLU A 1 193 ? 11.601 -9.293 -15.850 1.00 97.69 193 GLU A C 1
ATOM 1562 O O . GLU A 1 193 ? 11.642 -9.979 -16.873 1.00 97.69 193 GLU A O 1
ATOM 1567 N N . GLY A 1 194 ? 11.058 -8.068 -15.836 1.00 97.44 194 GLY A N 1
ATOM 1568 C CA . GLY A 1 194 ? 10.452 -7.449 -17.017 1.00 97.44 194 GLY A CA 1
ATOM 1569 C C . GLY A 1 194 ? 11.463 -7.173 -18.133 1.00 97.44 194 GLY A C 1
ATOM 1570 O O . GLY A 1 194 ? 11.220 -7.512 -19.291 1.00 97.44 194 GLY A O 1
ATOM 1571 N N . ALA A 1 195 ? 12.639 -6.630 -17.803 1.00 96.94 195 ALA A N 1
ATOM 1572 C CA . ALA A 1 195 ? 13.704 -6.402 -18.784 1.00 96.94 195 ALA A CA 1
ATOM 1573 C C . ALA A 1 195 ? 14.209 -7.716 -19.409 1.00 96.94 195 ALA A C 1
ATOM 1575 O O . ALA A 1 195 ? 14.450 -7.793 -20.618 1.00 96.94 195 ALA A O 1
ATOM 1576 N N . TYR A 1 196 ? 14.330 -8.770 -18.600 1.00 97.75 196 TYR A N 1
ATOM 1577 C CA . TYR A 1 196 ? 14.698 -10.106 -19.055 1.00 97.75 196 TYR A CA 1
ATOM 1578 C C . TYR A 1 196 ? 13.633 -10.694 -19.985 1.00 97.75 196 TYR A C 1
ATOM 1580 O O . TYR A 1 196 ? 13.982 -11.239 -21.036 1.00 97.75 196 TYR A O 1
ATOM 1588 N N . PHE A 1 197 ? 12.348 -10.526 -19.657 1.00 97.75 197 PHE A N 1
ATOM 1589 C CA . PHE A 1 197 ? 11.242 -10.923 -20.526 1.00 97.75 197 PHE A CA 1
ATOM 1590 C C . PHE A 1 197 ? 11.304 -10.207 -21.877 1.00 97.75 197 PHE A C 1
ATOM 1592 O O . PHE A 1 197 ? 11.271 -10.867 -22.911 1.00 97.75 197 PHE A O 1
ATOM 1599 N N . VAL A 1 198 ? 11.483 -8.883 -21.895 1.00 96.94 198 VAL A N 1
ATOM 1600 C CA . VAL A 1 198 ? 11.591 -8.105 -23.145 1.00 96.94 198 VAL A CA 1
ATOM 1601 C C . VAL A 1 198 ? 12.763 -8.585 -24.006 1.00 96.94 198 VAL A C 1
ATOM 1603 O O . VAL A 1 198 ? 12.657 -8.638 -25.230 1.00 96.94 198 VAL A O 1
ATOM 1606 N N . LYS A 1 199 ? 13.883 -8.973 -23.386 1.00 97.31 199 LYS A N 1
ATOM 1607 C CA . LYS A 1 199 ? 15.070 -9.441 -24.112 1.00 97.31 199 LYS A CA 1
ATOM 1608 C C . LYS A 1 199 ? 14.951 -10.876 -24.629 1.00 97.31 199 LYS A C 1
ATOM 1610 O O . LYS A 1 199 ? 15.522 -11.181 -25.674 1.00 97.31 199 LYS A O 1
ATOM 1615 N N . THR A 1 200 ? 14.298 -11.765 -23.882 1.00 97.44 200 THR A N 1
ATOM 1616 C CA . THR A 1 200 ? 14.366 -13.222 -24.111 1.00 97.44 200 THR A CA 1
ATOM 1617 C C . THR A 1 200 ? 13.031 -13.874 -24.464 1.00 97.44 200 THR A C 1
ATOM 1619 O O . THR A 1 200 ? 13.015 -15.029 -24.884 1.00 97.44 200 THR A O 1
ATOM 1622 N N . GLY A 1 201 ? 11.916 -13.172 -24.263 1.00 96.31 201 GLY A N 1
ATOM 1623 C CA . GLY A 1 201 ? 10.556 -13.702 -24.358 1.00 96.31 201 GLY A CA 1
ATOM 1624 C C . GLY A 1 201 ? 10.160 -14.644 -23.215 1.00 96.31 201 GLY A C 1
ATOM 1625 O O . GLY A 1 201 ? 9.092 -15.247 -23.272 1.00 96.31 201 GLY A O 1
ATOM 1626 N N . LYS A 1 202 ? 11.006 -14.819 -22.189 1.00 96.44 202 LYS A N 1
ATOM 1627 C CA . LYS A 1 202 ? 10.758 -15.734 -21.066 1.00 96.44 202 LYS A CA 1
ATOM 1628 C C . LYS A 1 202 ? 10.549 -14.959 -19.777 1.00 96.44 202 LYS A C 1
ATOM 1630 O O . LYS A 1 202 ? 11.417 -14.192 -19.372 1.00 96.44 202 LYS A O 1
ATOM 1635 N N . LEU A 1 203 ? 9.418 -15.196 -19.114 1.00 96.06 203 LEU A N 1
ATOM 1636 C CA . LEU A 1 203 ? 9.143 -14.614 -17.805 1.00 96.06 203 LEU A CA 1
ATOM 1637 C C . LEU A 1 203 ? 9.675 -15.567 -16.739 1.00 96.06 203 LEU A C 1
ATOM 1639 O O . LEU A 1 203 ? 9.281 -16.732 -16.689 1.00 96.06 203 LEU A O 1
ATOM 1643 N N . ILE A 1 204 ? 10.588 -15.073 -15.911 1.00 95.38 204 ILE A N 1
ATOM 1644 C CA . ILE A 1 204 ? 11.156 -15.814 -14.785 1.00 95.38 204 ILE A CA 1
ATOM 1645 C C . ILE A 1 204 ? 10.854 -15.065 -13.496 1.00 95.38 204 ILE A C 1
ATOM 1647 O O . ILE A 1 204 ? 10.754 -13.842 -13.512 1.00 95.38 204 ILE A O 1
ATOM 1651 N N . SER A 1 205 ? 10.722 -15.790 -12.388 1.00 96.00 205 SER A N 1
ATOM 1652 C CA . SER A 1 205 ? 10.691 -15.194 -11.052 1.00 96.00 205 SER A CA 1
ATOM 1653 C C . SER A 1 205 ? 12.102 -15.232 -10.475 1.00 96.00 205 SER A C 1
ATOM 1655 O O . SER A 1 205 ? 12.671 -16.312 -10.313 1.00 96.00 205 SER A O 1
ATOM 1657 N N . LEU A 1 206 ? 12.658 -14.067 -10.165 1.00 95.31 206 LEU A N 1
ATOM 1658 C CA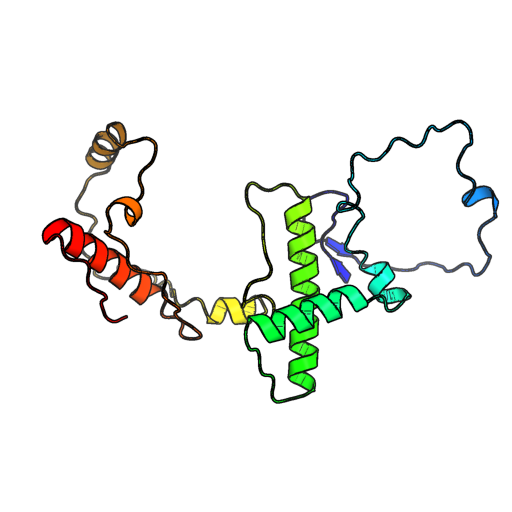 . LEU A 1 206 ? 13.944 -13.910 -9.496 1.00 95.31 206 LEU A CA 1
ATOM 1659 C C . LEU A 1 206 ? 13.775 -13.947 -7.972 1.00 95.31 206 LEU A C 1
ATOM 1661 O O . LEU A 1 206 ? 12.657 -13.855 -7.459 1.00 95.31 206 LEU A O 1
ATOM 1665 N N . SER A 1 207 ? 14.898 -14.115 -7.269 1.00 94.81 207 SER A N 1
ATOM 1666 C CA . SER A 1 207 ? 14.958 -14.046 -5.806 1.00 94.81 207 SER A CA 1
ATOM 1667 C C . SER A 1 207 ? 15.127 -12.605 -5.351 1.00 94.81 207 SER A C 1
ATOM 1669 O O . SER A 1 207 ? 16.079 -11.939 -5.762 1.00 94.81 207 SER A O 1
ATOM 1671 N N . GLU A 1 208 ? 14.223 -12.160 -4.485 1.00 90.38 208 GLU A N 1
ATOM 1672 C CA . GLU A 1 208 ? 14.363 -10.953 -3.660 1.00 90.38 208 GLU A CA 1
ATOM 1673 C C . GLU A 1 208 ? 15.400 -11.083 -2.547 1.00 90.38 208 GLU A C 1
ATOM 1675 O O . GLU A 1 208 ? 15.799 -10.005 -2.041 1.00 90.38 208 GLU A O 1
#

Foldseek 3Di:
DQDDPLPPLDDRDDDDDDDPDDDPDDDDPVVVDDDPPDDPDPPPQPVPRPCPDDPVCCVPVVPCPVLVVVLVCLCVVLVDDDDDPVLVVLLSVQLVVLVSVQSSVVSSPDPDGDDDDNCSSDDPVQVVQLAQDDDDPDDPPDDPDPDDPVRVVVVVVPDDPDDDLVVVVLFDPDDDPDSDNVVVVVVVQRVVQSVCCVVPVDRDRDDD

pLDDT: mean 83.22, std 16.34, range [37.59, 97.75]

Secondary structure (DSSP, 8-state):
-EEE-TTT---EEE----------SPPPGGGG---TT------S--TT-S-S--HHHHHHH---HHHHHHHHHHHHHHT---SSHHHHHHHHHHHHHHHHHHHHHHHTT-SS-----GGGG--HHHHHHH------SS--SPPPPSS-HHHHHHHHTT--S---TTTTT-SPPPP--TTS--HHHHHHHHHHHHHHHHHHS---PPP-

Organism: Lygus hesperus (NCBI:txid30085)